Protein AF-A0A947C233-F1 (afdb_monomer)

Structure (mmCIF, N/CA/C/O backbone):
data_AF-A0A947C233-F1
#
_entry.id   AF-A0A947C233-F1
#
loop_
_atom_site.group_PDB
_atom_site.id
_atom_site.type_symbol
_atom_site.label_atom_id
_atom_site.label_alt_id
_atom_site.label_comp_id
_atom_site.label_asym_id
_atom_site.label_entity_id
_atom_site.label_seq_id
_atom_site.pdbx_PDB_ins_code
_atom_site.Cartn_x
_atom_site.Cartn_y
_atom_site.Cartn_z
_atom_site.occupancy
_atom_site.B_iso_or_equiv
_atom_site.auth_seq_id
_atom_site.auth_comp_id
_atom_site.auth_asym_id
_atom_site.auth_atom_id
_atom_site.pdbx_PDB_model_num
ATOM 1 N N . MET A 1 1 ? -55.434 41.889 30.419 1.00 39.47 1 MET A N 1
ATOM 2 C CA . MET A 1 1 ? -56.757 41.815 29.771 1.00 39.47 1 MET A CA 1
ATOM 3 C C . MET A 1 1 ? -56.993 40.380 29.340 1.00 39.47 1 MET A C 1
ATOM 5 O O . MET A 1 1 ? -56.054 39.800 28.823 1.00 39.47 1 MET A O 1
ATOM 9 N N . ALA A 1 2 ? -58.209 39.890 29.601 1.00 39.69 2 ALA A N 1
ATOM 10 C CA . ALA A 1 2 ? -58.897 38.707 29.066 1.00 39.69 2 ALA A CA 1
ATOM 11 C C . ALA A 1 2 ? -58.222 37.318 29.128 1.00 39.69 2 ALA A C 1
ATOM 13 O O . ALA A 1 2 ? -57.097 37.089 28.708 1.00 39.69 2 ALA A O 1
ATOM 14 N N . THR A 1 3 ? -59.010 36.394 29.663 1.00 34.28 3 THR A N 1
ATOM 15 C CA . THR A 1 3 ? -58.795 34.978 29.946 1.00 34.28 3 THR A CA 1
ATOM 16 C C . THR A 1 3 ? -59.425 34.073 28.876 1.00 34.28 3 THR A C 1
ATOM 18 O O . THR A 1 3 ? -60.466 34.444 28.348 1.00 34.28 3 THR A O 1
ATOM 21 N N . LEU A 1 4 ? -58.892 32.844 28.757 1.00 35.12 4 LEU A N 1
ATOM 22 C CA . LEU A 1 4 ? -59.616 31.557 28.634 1.00 35.12 4 LEU A CA 1
ATOM 23 C C . LEU A 1 4 ? -60.419 31.216 27.349 1.00 35.12 4 LEU A C 1
ATOM 25 O O . LEU A 1 4 ? -61.350 31.921 26.989 1.00 35.12 4 LEU A O 1
ATOM 29 N N . ILE A 1 5 ? -60.113 30.027 26.795 1.00 37.06 5 ILE A N 1
ATOM 30 C CA . ILE A 1 5 ? -61.014 28.918 26.380 1.00 37.06 5 ILE A CA 1
ATOM 31 C C . ILE A 1 5 ? -60.632 28.288 25.030 1.00 37.06 5 ILE A C 1
ATOM 33 O O . ILE A 1 5 ? -60.769 28.869 23.959 1.00 37.06 5 ILE A O 1
ATOM 37 N N . ASP A 1 6 ? -60.156 27.053 25.168 1.00 48.31 6 ASP A N 1
ATOM 38 C CA . ASP A 1 6 ? -60.182 25.940 24.227 1.00 48.31 6 ASP A CA 1
ATOM 39 C C . ASP A 1 6 ? -61.617 25.384 24.165 1.00 48.31 6 ASP A C 1
ATOM 41 O O . ASP A 1 6 ? -62.142 24.997 25.207 1.00 48.31 6 ASP A O 1
ATOM 45 N N . GLU A 1 7 ? -62.261 25.361 22.993 1.00 42.91 7 GLU A N 1
ATOM 46 C CA . GLU A 1 7 ? -63.406 24.477 22.731 1.00 42.91 7 GLU A CA 1
ATOM 47 C C . GLU A 1 7 ? -63.687 24.319 21.222 1.00 42.91 7 GLU A C 1
ATOM 49 O O . GLU A 1 7 ? -64.077 25.260 20.539 1.00 42.91 7 GLU A O 1
ATOM 54 N N . ARG A 1 8 ? -63.481 23.082 20.749 1.00 32.34 8 ARG A N 1
ATOM 55 C CA . ARG A 1 8 ? -64.441 22.233 20.009 1.00 32.34 8 ARG A CA 1
ATOM 56 C C . ARG A 1 8 ? -65.086 22.769 18.720 1.00 32.34 8 ARG A C 1
ATOM 58 O O . ARG A 1 8 ? -65.839 23.727 18.727 1.00 32.34 8 ARG A O 1
ATOM 65 N N . LEU A 1 9 ? -64.769 22.131 17.586 1.00 31.30 9 LEU A N 1
ATOM 66 C CA . LEU A 1 9 ? -65.492 20.976 17.001 1.00 31.30 9 LEU A CA 1
ATOM 67 C C . LEU A 1 9 ? -66.813 21.410 16.329 1.00 31.30 9 LEU A C 1
ATOM 69 O O . LEU A 1 9 ? -67.719 21.866 17.014 1.00 31.30 9 LEU A O 1
ATOM 73 N N . VAL A 1 10 ? -66.916 21.169 15.009 1.00 32.19 10 VAL A N 1
ATOM 74 C CA . VAL A 1 10 ? -67.893 20.205 14.428 1.00 32.19 10 VAL A CA 1
ATOM 75 C C . VAL A 1 10 ? -69.174 20.941 13.991 1.00 32.19 10 VAL A C 1
ATOM 77 O O . VAL A 1 10 ? -69.611 21.847 14.682 1.00 32.19 10 VAL A O 1
ATOM 80 N N . GLU A 1 11 ? -69.818 20.727 12.849 1.0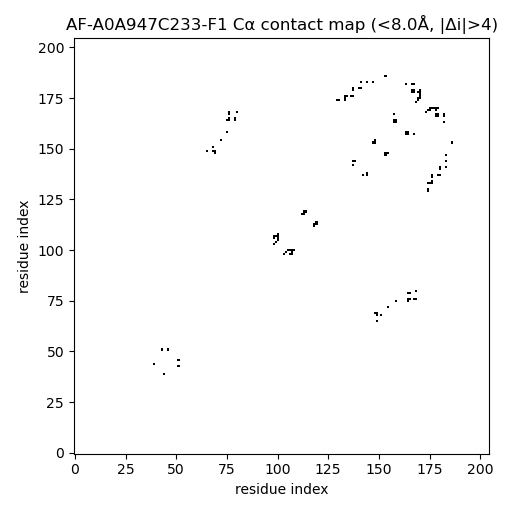0 31.78 11 GLU A N 1
ATOM 81 C CA . GLU A 1 11 ? -69.788 19.743 11.761 1.00 31.78 11 GLU A CA 1
ATOM 82 C C . GLU A 1 11 ? -70.506 20.417 10.564 1.00 31.78 11 GLU A C 1
ATOM 84 O O . GLU A 1 11 ? -71.203 21.414 10.745 1.00 31.78 11 GLU A O 1
ATOM 89 N N . GLU A 1 12 ? -70.280 19.879 9.365 1.00 33.25 12 GLU A N 1
ATOM 90 C CA . GLU A 1 12 ? -71.275 19.580 8.316 1.00 33.25 12 GLU A CA 1
ATOM 91 C C . GLU A 1 12 ? -72.543 20.449 8.165 1.00 33.25 12 GLU A C 1
ATOM 93 O O . GLU A 1 12 ? -73.366 20.558 9.063 1.00 33.25 12 GLU A O 1
ATOM 98 N N . GLU A 1 13 ? -72.787 20.944 6.946 1.00 30.48 13 GLU A N 1
ATOM 99 C CA . GLU A 1 13 ? -73.780 20.353 6.026 1.00 30.48 13 GLU A CA 1
ATOM 100 C C . GLU A 1 13 ? -74.061 21.278 4.821 1.00 30.48 13 GLU A C 1
ATOM 102 O O . GLU A 1 13 ? -74.246 22.475 5.008 1.00 30.48 13 GLU A O 1
ATOM 107 N N . LEU A 1 14 ? -74.086 20.667 3.618 1.00 27.84 14 LEU A N 1
ATOM 108 C CA . LEU A 1 14 ? -75.083 20.812 2.528 1.00 27.84 14 LEU A CA 1
ATOM 109 C C . LEU A 1 14 ? -75.390 22.241 1.995 1.00 27.84 14 LEU A C 1
ATOM 111 O O . LEU A 1 14 ? -75.513 23.200 2.733 1.00 27.84 14 LEU A O 1
ATOM 115 N N . ASP A 1 15 ? -75.640 22.542 0.725 1.00 27.03 15 ASP A N 1
ATOM 116 C CA . ASP A 1 15 ? -75.968 21.805 -0.488 1.00 27.03 15 ASP A CA 1
ATOM 117 C C . ASP A 1 15 ? -75.975 22.844 -1.644 1.00 27.03 15 ASP A C 1
ATOM 119 O O . ASP A 1 15 ? -76.160 24.034 -1.397 1.00 27.03 15 ASP A O 1
ATOM 123 N N . ASN A 1 16 ? -75.822 22.369 -2.884 1.00 28.77 16 ASN A N 1
ATOM 124 C CA . ASN A 1 16 ? -76.379 22.891 -4.153 1.00 28.77 16 ASN A CA 1
ATOM 125 C C . ASN A 1 16 ? -76.577 24.411 -4.422 1.00 28.77 16 ASN A C 1
ATOM 127 O O . ASN A 1 16 ? -77.427 25.043 -3.802 1.00 28.77 16 ASN A O 1
ATOM 131 N N . ASN A 1 17 ? -75.933 24.943 -5.482 1.00 30.17 17 ASN A N 1
ATOM 132 C CA . ASN A 1 17 ? -76.565 25.457 -6.733 1.00 30.17 17 ASN A CA 1
ATOM 133 C C . ASN A 1 17 ? -75.489 26.127 -7.636 1.00 30.17 17 ASN A C 1
ATOM 135 O O . ASN A 1 17 ? -74.862 27.093 -7.220 1.00 30.17 17 ASN A O 1
ATOM 139 N N . GLU A 1 18 ? -75.073 25.537 -8.761 1.00 29.47 18 GLU A N 1
ATOM 140 C CA . GLU A 1 18 ? -75.622 25.705 -10.129 1.00 29.47 18 GLU A CA 1
ATOM 141 C C . GLU A 1 18 ? -75.113 26.967 -10.878 1.00 29.47 18 GLU A C 1
ATOM 143 O O . GLU A 1 18 ? -75.392 28.089 -10.472 1.00 29.47 18 GLU A O 1
ATOM 148 N N . GLU A 1 19 ? -74.405 26.711 -11.996 1.00 31.28 19 GLU A N 1
ATOM 149 C CA . GLU A 1 19 ? -74.042 27.597 -13.132 1.00 31.28 19 GLU A CA 1
ATOM 150 C C . GLU A 1 19 ? -73.104 28.795 -12.829 1.00 31.28 19 GLU A C 1
ATOM 152 O O . GLU A 1 19 ? -73.343 29.608 -11.952 1.00 31.28 19 GLU A O 1
ATOM 157 N N . VAL A 1 20 ? -71.965 28.998 -13.508 1.00 33.50 20 VAL A N 1
ATOM 158 C CA . VAL A 1 20 ? -71.811 29.328 -14.937 1.00 33.50 20 VAL A CA 1
ATOM 159 C C . VAL A 1 20 ? -70.326 29.158 -15.345 1.00 33.50 20 VAL A C 1
ATOM 161 O O . VAL A 1 20 ? -69.437 29.675 -14.675 1.00 33.50 20 VAL A O 1
ATOM 164 N N . VAL A 1 21 ? -70.094 28.417 -16.439 1.00 32.78 21 VAL A N 1
ATOM 165 C CA . VAL A 1 21 ? -69.114 28.609 -17.545 1.00 32.78 21 VAL A CA 1
ATOM 166 C C . VAL A 1 21 ? -67.999 29.646 -17.273 1.00 32.78 21 VAL A C 1
ATOM 168 O O . VAL A 1 21 ? -68.291 30.822 -17.115 1.00 32.78 21 VAL A O 1
ATOM 171 N N . GLU A 1 22 ? -66.709 29.301 -17.183 1.00 33.66 22 GLU A N 1
ATOM 172 C CA . GLU A 1 22 ? -65.798 29.110 -18.327 1.00 33.66 22 GLU A CA 1
ATOM 173 C C . GLU A 1 22 ? -64.463 28.533 -17.783 1.00 33.66 22 GLU A C 1
ATOM 175 O O . GLU A 1 22 ? -63.669 29.236 -17.160 1.00 33.66 22 GLU A O 1
ATOM 180 N N . GLN A 1 23 ? -64.227 27.223 -17.933 1.00 33.94 23 GLN A N 1
ATOM 181 C CA . GLN A 1 23 ? -62.953 26.595 -17.558 1.00 33.94 23 GLN A CA 1
ATOM 182 C C . GLN A 1 23 ? -61.899 26.919 -18.621 1.00 33.94 23 GLN A C 1
ATOM 184 O O . GLN A 1 23 ? -61.898 26.349 -19.713 1.00 33.94 23 GLN A O 1
ATOM 189 N N . VAL A 1 24 ? -60.984 27.824 -18.282 1.00 36.88 24 VAL A N 1
ATOM 190 C CA . VAL A 1 24 ? -59.701 27.977 -18.971 1.00 36.88 24 VAL A CA 1
ATOM 191 C C . VAL A 1 24 ? -58.963 26.644 -18.851 1.00 36.88 24 VAL A C 1
ATOM 193 O O . VAL A 1 24 ? -58.613 26.206 -17.757 1.00 36.88 24 VAL A O 1
ATOM 196 N N . THR A 1 25 ? -58.787 25.967 -19.983 1.00 34.22 25 THR A N 1
ATOM 197 C CA . THR A 1 25 ? -57.881 24.823 -20.101 1.00 34.22 25 THR A CA 1
ATOM 198 C C . THR A 1 25 ? -56.464 25.374 -20.026 1.00 34.22 25 THR A C 1
ATOM 200 O O . THR A 1 25 ? -55.932 25.848 -21.024 1.00 34.22 25 THR A O 1
ATOM 203 N N . GLU A 1 26 ? -55.881 25.373 -18.833 1.00 40.50 26 GLU A N 1
ATOM 204 C CA . GLU A 1 26 ? -54.441 25.538 -18.664 1.00 40.50 26 GLU A CA 1
ATOM 205 C C . GLU A 1 26 ? -53.839 24.129 -18.691 1.00 40.50 26 GLU A C 1
ATOM 207 O O . GLU A 1 26 ? -53.851 23.377 -17.716 1.00 40.50 26 GLU A O 1
ATOM 212 N N . GLU A 1 27 ? -53.441 23.725 -19.894 1.00 40.78 27 GLU A N 1
ATOM 213 C CA . GLU A 1 27 ? -52.588 22.567 -20.134 1.00 40.78 27 GLU A CA 1
ATOM 214 C C . GLU A 1 27 ? -51.290 22.784 -19.335 1.00 40.78 27 GLU A C 1
ATOM 216 O O . GLU A 1 27 ? -50.746 23.890 -19.384 1.00 40.78 27 GLU A O 1
ATOM 221 N N . PRO A 1 28 ? -50.782 21.805 -18.561 1.00 42.75 28 PRO A N 1
ATOM 222 C CA . PRO A 1 28 ? -49.480 21.971 -17.941 1.00 42.75 28 PRO A CA 1
ATOM 223 C C . PRO A 1 28 ? -48.467 22.072 -19.079 1.00 42.75 28 PRO A C 1
ATOM 225 O O . PRO A 1 28 ? -48.215 21.083 -19.770 1.00 42.75 28 PRO A O 1
ATOM 228 N N . GLU A 1 29 ? -47.909 23.265 -19.294 1.00 40.47 29 GLU A N 1
ATOM 229 C CA . GLU A 1 29 ? -46.716 23.418 -20.113 1.00 40.47 29 GLU A CA 1
ATOM 230 C C . GLU A 1 29 ? -45.684 22.429 -19.571 1.00 40.47 29 GLU A C 1
ATOM 232 O O . GLU A 1 29 ? -45.166 22.567 -18.458 1.00 40.47 29 GLU A O 1
ATOM 237 N N . LEU A 1 30 ? -45.418 21.388 -20.360 1.00 43.94 30 LEU A N 1
ATOM 238 C CA . LEU A 1 30 ? -44.198 20.616 -20.258 1.00 43.94 30 LEU A CA 1
ATOM 239 C C . LEU A 1 30 ? -43.072 21.639 -20.361 1.00 43.94 30 LEU A C 1
ATOM 241 O O . LEU A 1 30 ? -42.764 22.118 -21.450 1.00 43.94 30 LEU A O 1
ATOM 245 N N . GLN A 1 31 ? -42.488 22.004 -19.220 1.00 41.12 31 GLN A N 1
ATOM 246 C CA . GLN A 1 31 ? -41.184 22.639 -19.196 1.00 41.12 31 GLN A CA 1
ATOM 247 C C . GLN A 1 31 ? -40.241 21.683 -19.920 1.00 41.12 31 GLN A C 1
ATOM 249 O O . GLN A 1 31 ? -39.788 20.686 -19.353 1.00 41.12 31 GLN A O 1
ATOM 254 N N . GLU A 1 32 ? -39.990 21.969 -21.198 1.00 47.94 32 GLU A N 1
ATOM 255 C CA . GLU A 1 32 ? -38.860 21.425 -21.923 1.00 47.94 32 GLU A CA 1
ATOM 256 C C . GLU A 1 32 ? -37.629 21.810 -21.109 1.00 47.94 32 GLU A C 1
ATOM 258 O O . GLU A 1 32 ? -37.197 22.964 -21.060 1.00 47.94 32 GLU A O 1
ATOM 263 N N . THR A 1 33 ? -37.105 20.828 -20.383 1.00 43.34 33 THR A N 1
ATOM 264 C CA . THR A 1 33 ? -35.771 20.911 -19.812 1.00 43.34 33 THR A CA 1
ATOM 265 C C . THR A 1 33 ? -34.856 21.230 -20.991 1.00 43.34 33 THR A C 1
ATOM 267 O O . THR A 1 33 ? -34.958 20.536 -22.008 1.00 43.34 33 THR A O 1
ATOM 270 N N . PRO A 1 34 ? -34.009 22.273 -20.925 1.00 44.81 34 PRO A N 1
ATOM 271 C CA . PRO A 1 34 ? -33.060 22.532 -21.991 1.00 44.81 34 PRO A CA 1
ATOM 272 C C . PRO A 1 34 ? -32.304 21.232 -22.246 1.00 44.81 34 PRO A C 1
ATOM 274 O O . PRO A 1 34 ? -31.676 20.704 -21.328 1.00 44.81 34 PRO A O 1
ATOM 277 N N . GLN A 1 35 ? -32.414 20.679 -23.457 1.00 50.88 35 GLN A N 1
ATOM 278 C CA . GLN A 1 35 ? -31.483 19.655 -23.901 1.00 50.88 35 GLN A CA 1
ATOM 279 C C . GLN A 1 35 ? -30.116 20.334 -23.883 1.00 50.88 35 GLN A C 1
ATOM 281 O O . GLN A 1 35 ? -29.761 21.051 -24.820 1.00 50.88 35 GLN A O 1
ATOM 286 N N . GLU A 1 36 ? -29.379 20.173 -22.782 1.00 50.97 36 GLU A N 1
ATOM 287 C CA . GLU A 1 36 ? -27.936 20.325 -22.799 1.00 50.97 36 GLU A CA 1
ATOM 288 C C . GLU A 1 36 ? -27.483 19.488 -23.984 1.00 50.97 36 GLU A C 1
ATOM 290 O O . GLU A 1 36 ? -27.700 18.277 -24.034 1.00 50.97 36 GLU A O 1
ATOM 295 N N . GLN A 1 37 ? -26.978 20.167 -25.009 1.00 51.16 37 GLN A N 1
ATOM 296 C CA . GLN A 1 37 ? -26.332 19.510 -26.123 1.00 51.16 37 GLN A CA 1
ATOM 297 C C . GLN A 1 37 ? -25.229 18.673 -25.489 1.00 51.16 37 GLN A C 1
ATOM 299 O O . GLN A 1 37 ? -24.229 19.221 -25.032 1.00 51.16 37 GLN A O 1
ATOM 304 N N . GLU A 1 38 ? -25.455 17.363 -25.383 1.00 59.12 38 GLU A N 1
ATOM 305 C CA . GLU A 1 38 ? -24.441 16.400 -24.988 1.00 59.12 38 GLU A CA 1
ATOM 306 C C . GLU A 1 38 ? -23.380 16.442 -26.088 1.00 59.12 38 GLU A C 1
ATOM 308 O O . GLU A 1 38 ? -23.416 15.690 -27.066 1.00 59.12 38 GLU A O 1
ATOM 313 N N . GLU A 1 39 ? -22.476 17.417 -25.993 1.00 67.50 39 GLU A N 1
ATOM 314 C CA . GLU A 1 39 ? -21.337 17.528 -26.878 1.00 67.50 39 GLU A CA 1
ATOM 315 C C . GLU A 1 39 ? -20.501 16.277 -26.661 1.00 67.50 39 GLU A C 1
ATOM 317 O O . GLU A 1 39 ? -19.771 16.128 -25.680 1.00 67.50 39 GLU A O 1
ATOM 322 N N . ILE A 1 40 ? -20.661 15.339 -27.593 1.00 67.19 40 ILE A N 1
ATOM 323 C CA . ILE A 1 40 ? -19.865 14.128 -27.658 1.00 67.19 40 ILE A CA 1
ATOM 324 C C . ILE A 1 40 ? -18.397 14.568 -27.619 1.00 67.19 40 ILE A C 1
ATOM 326 O O . ILE A 1 40 ? -17.974 15.302 -28.522 1.00 67.19 40 ILE A O 1
ATOM 330 N N . PRO A 1 41 ? -17.611 14.124 -26.619 1.00 82.06 41 PRO A N 1
ATOM 331 C CA . PRO A 1 41 ? -16.227 14.550 -26.489 1.00 82.06 41 PRO A CA 1
ATOM 332 C C . PRO A 1 41 ? -15.458 14.299 -27.788 1.00 82.06 41 PRO A C 1
ATOM 334 O O . PRO A 1 41 ? -15.657 13.266 -28.434 1.00 82.06 41 PRO A O 1
ATOM 337 N N . ASP A 1 42 ? -14.536 15.196 -28.146 1.00 76.50 42 ASP A N 1
ATOM 338 C CA . ASP A 1 42 ? -13.830 15.181 -29.440 1.00 76.50 42 ASP A CA 1
ATOM 339 C C . ASP A 1 42 ? -13.203 13.822 -29.798 1.00 76.50 42 ASP A C 1
ATOM 341 O O . ASP A 1 42 ? -13.103 13.462 -30.969 1.00 76.50 42 ASP A O 1
ATOM 345 N N . LYS A 1 43 ? -12.828 13.021 -28.791 1.00 73.12 43 LYS A N 1
ATOM 346 C CA . LYS A 1 43 ? -12.263 11.671 -28.966 1.00 73.12 43 LYS A CA 1
ATOM 347 C C . LYS A 1 43 ? -13.241 10.642 -29.545 1.00 73.12 43 LYS A C 1
ATOM 349 O O . LYS A 1 43 ? -12.783 9.636 -30.085 1.00 73.12 43 LYS A O 1
ATOM 354 N N . TYR A 1 44 ? -14.546 10.865 -29.416 1.00 74.06 44 TYR A N 1
ATOM 355 C CA . TYR A 1 44 ? -15.609 9.970 -29.889 1.00 74.06 44 TYR A CA 1
ATOM 356 C C . TYR A 1 44 ? -16.304 10.497 -31.152 1.00 74.06 44 TYR A C 1
ATOM 358 O O . TYR A 1 44 ? -17.053 9.767 -31.803 1.00 74.06 44 TYR A O 1
ATOM 366 N N . LYS A 1 45 ? -16.035 11.749 -31.535 1.00 80.50 45 LYS A N 1
ATOM 367 C CA . LYS A 1 45 ? -16.642 12.403 -32.694 1.00 80.50 45 LYS A CA 1
ATOM 368 C C . LYS A 1 45 ? -16.213 11.711 -33.994 1.00 80.50 45 LYS A C 1
ATOM 370 O O . LYS A 1 45 ? -15.028 11.529 -34.256 1.00 80.50 45 LYS A O 1
ATOM 375 N N . GLY A 1 46 ? -17.186 11.306 -34.811 1.00 77.12 46 GLY A N 1
ATOM 376 C CA . GLY A 1 46 ? -16.945 10.646 -36.102 1.00 77.12 46 GLY A CA 1
ATOM 377 C C . GLY A 1 46 ? -16.522 9.171 -36.032 1.00 77.12 46 GLY A C 1
ATOM 378 O O . GLY A 1 46 ? -16.336 8.561 -37.084 1.00 77.12 46 GLY A O 1
ATOM 379 N N . LYS A 1 47 ? -16.402 8.575 -34.836 1.00 81.31 47 LYS A N 1
ATOM 380 C CA . LYS A 1 47 ? -16.166 7.131 -34.679 1.00 81.31 47 LYS A CA 1
ATOM 381 C C . LYS A 1 47 ? -17.473 6.356 -34.800 1.00 81.31 47 LYS A C 1
ATOM 383 O O . LYS A 1 47 ? -18.524 6.812 -34.352 1.00 81.31 47 LYS A O 1
ATOM 388 N N . SER A 1 48 ? -17.411 5.163 -35.390 1.00 85.69 48 SER A N 1
ATOM 389 C CA . SER A 1 48 ? -18.583 4.281 -35.442 1.00 85.69 48 SER A CA 1
ATOM 390 C C . SER A 1 48 ? -18.934 3.756 -34.045 1.00 85.69 48 SER A C 1
ATOM 392 O O . SER A 1 48 ? -18.054 3.577 -33.203 1.00 85.69 48 SER A O 1
ATOM 394 N N . THR A 1 49 ? -20.207 3.443 -33.799 1.00 82.38 49 THR A N 1
ATOM 395 C CA . THR A 1 49 ? -20.655 2.860 -32.521 1.00 82.38 49 THR A CA 1
ATOM 396 C C . THR A 1 49 ? -19.906 1.568 -32.182 1.00 82.38 49 THR A C 1
ATOM 398 O O . THR A 1 49 ? -19.509 1.370 -31.037 1.00 82.38 49 THR A O 1
ATOM 401 N N . ALA A 1 50 ? -19.622 0.729 -33.182 1.00 83.31 50 ALA A N 1
ATOM 402 C CA . ALA A 1 50 ? -18.815 -0.480 -33.022 1.00 83.31 50 ALA A CA 1
ATOM 403 C C . ALA A 1 50 ? -17.370 -0.174 -32.583 1.00 83.31 50 ALA A C 1
ATOM 405 O O . ALA A 1 50 ? -16.807 -0.891 -31.760 1.00 83.31 50 ALA A O 1
ATOM 406 N N . GLU A 1 51 ? -16.773 0.901 -33.099 1.00 83.00 51 GLU A N 1
ATOM 407 C CA . GLU A 1 51 ? -15.424 1.335 -32.726 1.00 83.00 51 GLU A CA 1
ATOM 408 C C . GLU A 1 51 ? -15.382 1.931 -31.313 1.00 83.00 51 GLU A C 1
ATOM 410 O O . GLU A 1 51 ? -14.441 1.665 -30.570 1.00 83.00 51 GLU A O 1
ATOM 415 N N . ILE A 1 52 ? -16.423 2.666 -30.906 1.00 81.75 52 ILE A N 1
ATOM 416 C CA . ILE A 1 52 ? -16.569 3.186 -29.538 1.00 81.75 52 ILE A CA 1
ATOM 417 C C . ILE A 1 52 ? -16.713 2.031 -28.538 1.00 81.75 52 ILE A C 1
ATOM 419 O O . ILE A 1 52 ? -16.009 2.007 -27.530 1.00 81.75 52 ILE A O 1
ATOM 423 N N . VAL A 1 53 ? -17.556 1.035 -28.836 1.00 83.88 53 VAL A N 1
ATOM 424 C CA . VAL A 1 53 ? -17.705 -0.173 -28.005 1.00 83.88 53 VAL A CA 1
ATOM 425 C C . VAL A 1 53 ? -16.387 -0.939 -27.918 1.00 83.88 53 VAL A C 1
ATOM 427 O O . VAL A 1 53 ? -16.001 -1.374 -26.836 1.00 83.88 53 VAL A O 1
ATOM 430 N N . ARG A 1 54 ? -15.653 -1.062 -29.028 1.00 86.00 54 ARG A N 1
ATOM 431 C CA . ARG A 1 54 ? -14.342 -1.717 -29.032 1.00 86.00 54 ARG A CA 1
ATOM 432 C C . ARG A 1 54 ? -13.321 -0.954 -28.186 1.00 86.00 54 ARG A C 1
ATOM 434 O O . ARG A 1 54 ? -12.606 -1.578 -27.412 1.00 86.00 54 ARG A O 1
ATOM 441 N N . MET A 1 55 ? -13.280 0.376 -28.289 1.00 83.88 55 MET A N 1
ATOM 442 C CA . MET A 1 55 ? -12.435 1.214 -27.432 1.00 83.88 55 MET A CA 1
ATOM 443 C C . MET A 1 55 ? -12.799 1.066 -25.951 1.00 83.88 55 MET A C 1
ATOM 445 O O . MET A 1 55 ? -11.902 0.976 -25.119 1.00 83.88 55 MET A O 1
ATOM 449 N N . HIS A 1 56 ? -14.091 1.008 -25.618 1.00 85.69 56 HIS A N 1
ATOM 450 C CA . HIS A 1 56 ? -14.552 0.800 -24.246 1.00 85.69 56 HIS A CA 1
ATOM 451 C C . HIS A 1 56 ? -14.131 -0.575 -23.713 1.00 85.69 56 HIS A C 1
ATOM 453 O O . HIS A 1 56 ? -13.527 -0.653 -22.652 1.00 85.69 56 HIS A O 1
ATOM 459 N N . GLN A 1 57 ? -14.329 -1.642 -24.490 1.00 84.38 57 GLN A N 1
ATOM 460 C CA . GLN A 1 57 ? -13.895 -2.996 -24.126 1.00 84.38 57 GLN A CA 1
ATOM 461 C C . GLN A 1 57 ? -12.370 -3.114 -23.993 1.00 84.38 57 GLN A C 1
ATOM 463 O O . GLN A 1 57 ? -11.870 -3.820 -23.118 1.00 84.38 57 GLN A O 1
ATOM 468 N N . GLU A 1 58 ? -11.606 -2.440 -24.856 1.00 84.88 58 GLU A N 1
ATOM 469 C CA . GLU A 1 58 ? -10.146 -2.369 -24.746 1.00 84.88 58 GLU A CA 1
ATOM 470 C C . GLU A 1 58 ? -9.721 -1.626 -23.471 1.00 84.88 58 GLU A C 1
ATOM 472 O O . GLU A 1 58 ? -8.812 -2.092 -22.782 1.00 84.88 58 GLU A O 1
ATOM 477 N N . ALA A 1 59 ? -10.407 -0.535 -23.117 1.00 81.81 59 ALA A N 1
ATOM 478 C CA . ALA A 1 59 ? -10.173 0.207 -21.881 1.00 81.81 59 ALA A CA 1
ATOM 479 C C . ALA A 1 59 ? -10.544 -0.611 -20.634 1.00 81.81 59 ALA A C 1
ATOM 481 O O . ALA A 1 59 ? -9.738 -0.698 -19.712 1.00 81.81 59 ALA A O 1
ATOM 482 N N . GLU A 1 60 ? -11.701 -1.278 -20.618 1.00 78.19 60 GLU A N 1
ATOM 483 C CA . GLU A 1 60 ? -12.121 -2.175 -19.533 1.00 78.19 60 GLU A CA 1
ATOM 484 C C . GLU A 1 60 ? -11.146 -3.342 -19.358 1.00 78.19 60 GLU A C 1
ATOM 486 O O . GLU A 1 60 ? -10.764 -3.692 -18.242 1.00 78.19 60 GLU A O 1
ATOM 491 N N . LYS A 1 61 ? -10.680 -3.933 -20.462 1.00 80.44 61 LYS A N 1
ATOM 492 C CA . LYS A 1 61 ? -9.698 -5.021 -20.431 1.00 80.44 61 LYS A CA 1
ATOM 493 C C . LYS A 1 61 ? -8.331 -4.554 -19.934 1.00 80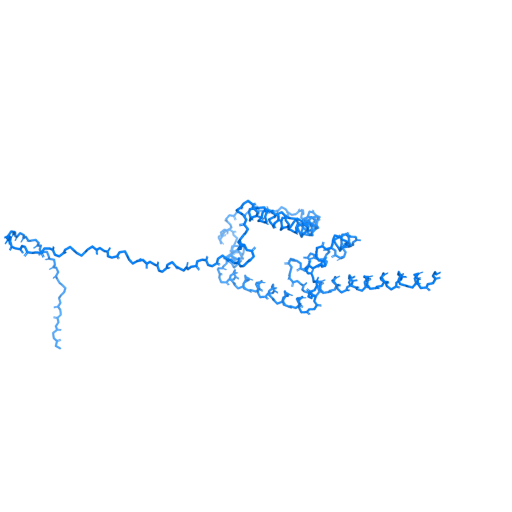.44 61 LYS A C 1
ATOM 495 O O . LYS A 1 61 ? -7.658 -5.302 -19.223 1.00 80.44 61 LYS A O 1
ATOM 500 N N . LEU A 1 62 ? -7.903 -3.352 -20.317 1.00 74.00 62 LEU A N 1
ATOM 501 C CA . LEU A 1 62 ? -6.665 -2.745 -19.829 1.00 74.00 62 LEU A CA 1
ATOM 502 C C . LEU A 1 62 ? -6.776 -2.448 -18.328 1.00 74.00 62 LEU A C 1
ATOM 504 O O . LEU A 1 62 ? -5.893 -2.838 -17.566 1.00 74.00 62 LEU A O 1
ATOM 508 N N . LEU A 1 63 ? -7.900 -1.874 -17.896 1.00 68.56 63 LEU A N 1
ATOM 509 C CA . LEU A 1 63 ? -8.194 -1.584 -16.494 1.00 68.56 63 LEU A CA 1
ATOM 510 C C . LEU A 1 63 ? -8.243 -2.859 -15.638 1.00 68.56 63 LEU A C 1
ATOM 512 O O . LEU A 1 63 ? -7.678 -2.901 -14.544 1.00 68.56 63 LEU A O 1
ATOM 516 N N . GLY A 1 64 ? -8.872 -3.921 -16.148 1.00 72.62 64 GLY A N 1
ATOM 517 C CA . GLY A 1 64 ? -8.937 -5.219 -15.481 1.00 72.62 64 GLY A CA 1
ATOM 518 C C . GLY A 1 64 ? -7.561 -5.868 -15.312 1.00 72.62 64 GLY A C 1
ATOM 519 O O . GLY A 1 64 ? -7.281 -6.446 -14.263 1.00 72.62 64 GLY A O 1
ATOM 520 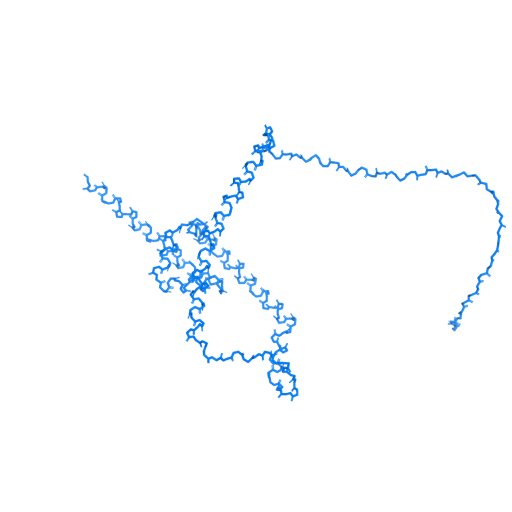N N . ARG A 1 65 ? -6.663 -5.729 -16.297 1.00 73.12 65 ARG A N 1
ATOM 521 C CA . ARG A 1 65 ? -5.269 -6.198 -16.186 1.00 73.12 65 ARG A CA 1
ATOM 522 C C . ARG A 1 65 ? -4.478 -5.417 -15.141 1.00 73.12 65 ARG A C 1
ATOM 524 O O . ARG A 1 65 ? -3.902 -6.042 -14.259 1.00 73.12 65 ARG A O 1
ATOM 531 N N . GLN A 1 66 ? -4.542 -4.085 -15.166 1.00 64.12 66 GLN A N 1
ATOM 532 C CA . GLN A 1 66 ? -3.880 -3.250 -14.154 1.00 64.12 66 GLN A CA 1
ATOM 533 C C . GLN A 1 66 ? -4.394 -3.543 -12.737 1.00 64.12 66 GLN A C 1
ATOM 535 O O . GLN A 1 66 ? -3.617 -3.609 -11.788 1.00 64.12 66 GLN A O 1
ATOM 540 N N . SER A 1 67 ? -5.696 -3.799 -12.595 1.00 63.22 67 SER A N 1
ATOM 541 C CA . SER A 1 67 ? -6.306 -4.175 -11.315 1.00 63.22 67 SER A CA 1
ATOM 542 C C . SER A 1 67 ? -5.868 -5.568 -10.842 1.00 63.22 67 SER A C 1
ATOM 544 O O . SER A 1 67 ? -5.734 -5.802 -9.642 1.00 63.22 67 SER A O 1
ATOM 546 N N . SER A 1 68 ? -5.616 -6.492 -11.774 1.00 66.75 68 SER A N 1
ATOM 547 C CA . SER A 1 68 ? -5.131 -7.844 -11.468 1.00 66.75 68 SER A CA 1
ATOM 548 C C . SER A 1 68 ? -3.695 -7.829 -10.934 1.00 66.75 68 SER A C 1
ATOM 550 O O . SER A 1 68 ? -3.398 -8.553 -9.988 1.00 66.75 68 SER A O 1
ATOM 552 N N . GLU A 1 69 ? -2.832 -6.985 -11.505 1.00 68.38 69 GLU A N 1
ATOM 553 C CA . GLU A 1 69 ? -1.423 -6.846 -11.105 1.00 68.38 69 GLU A CA 1
ATOM 554 C C . GLU A 1 69 ? -1.290 -6.184 -9.720 1.00 68.38 69 GLU A C 1
ATOM 556 O O . GLU A 1 69 ? -0.592 -6.703 -8.851 1.00 68.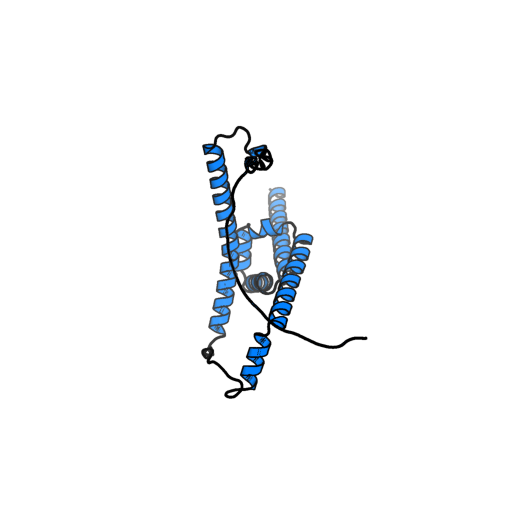38 69 GLU A O 1
ATOM 561 N N . VAL A 1 70 ? -2.057 -5.121 -9.440 1.00 68.81 70 VAL A N 1
ATOM 562 C CA . VAL A 1 70 ? -2.111 -4.506 -8.094 1.00 68.81 70 VAL A CA 1
ATOM 563 C C . VAL A 1 70 ? -2.730 -5.460 -7.060 1.00 68.81 70 VAL A C 1
ATOM 565 O O . VAL A 1 70 ? -2.321 -5.491 -5.898 1.00 68.81 70 VAL A O 1
ATOM 568 N N . GLY A 1 71 ? -3.691 -6.288 -7.478 1.00 74.81 71 GLY A N 1
ATOM 569 C CA . GLY A 1 71 ? -4.304 -7.302 -6.621 1.00 74.81 71 GLY A CA 1
ATOM 570 C C . GLY A 1 71 ? -3.339 -8.405 -6.175 1.00 74.81 71 GLY A C 1
ATOM 571 O O . GLY A 1 71 ? -3.546 -8.995 -5.118 1.00 74.81 71 GLY A O 1
ATOM 572 N N . GLU A 1 72 ? -2.276 -8.684 -6.932 1.00 81.62 72 GLU A N 1
ATOM 573 C CA . GLU A 1 72 ? -1.265 -9.669 -6.541 1.00 81.62 72 GLU A CA 1
ATOM 574 C C . GLU A 1 72 ? -0.447 -9.203 -5.332 1.00 81.62 72 GLU A C 1
ATOM 576 O O . GLU A 1 72 ? -0.214 -9.986 -4.414 1.00 81.62 72 GLU A O 1
ATOM 581 N N . LEU A 1 73 ? -0.070 -7.922 -5.289 1.00 78.25 73 LEU A N 1
ATOM 582 C CA . LEU A 1 73 ? 0.624 -7.334 -4.140 1.00 78.25 73 LEU A CA 1
ATOM 583 C C . LEU A 1 73 ? -0.216 -7.424 -2.866 1.00 78.25 73 LEU A C 1
ATOM 585 O O . LEU A 1 73 ? 0.297 -7.815 -1.818 1.00 78.25 73 LEU A O 1
ATOM 589 N N . ARG A 1 74 ? -1.516 -7.129 -2.971 1.00 83.81 74 ARG A N 1
ATOM 590 C CA . ARG A 1 74 ? -2.439 -7.261 -1.841 1.00 83.81 74 ARG A CA 1
ATOM 591 C C . ARG A 1 74 ? -2.550 -8.710 -1.367 1.00 83.81 74 ARG A C 1
ATOM 593 O O . ARG A 1 74 ? -2.431 -8.953 -0.177 1.00 83.81 74 ARG A O 1
ATOM 600 N N . LYS A 1 75 ? -2.653 -9.679 -2.282 1.00 85.81 75 LYS A N 1
ATOM 601 C CA . LYS A 1 75 ? -2.670 -11.108 -1.917 1.00 85.81 75 LYS A CA 1
ATOM 602 C C . LYS A 1 75 ? -1.417 -11.544 -1.164 1.00 85.81 75 LYS A C 1
ATOM 604 O O . LYS A 1 75 ? -1.525 -12.302 -0.216 1.00 85.81 75 LYS A O 1
A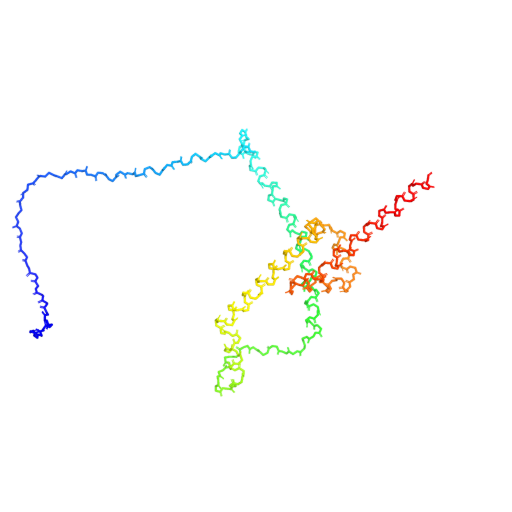TOM 609 N N . VAL A 1 76 ? -0.236 -11.054 -1.545 1.00 83.50 76 VAL A N 1
ATOM 610 C CA . VAL A 1 76 ? 1.010 -11.369 -0.821 1.00 83.50 76 VAL A CA 1
ATOM 611 C C . VAL A 1 76 ? 0.960 -10.863 0.617 1.00 83.50 76 VAL A C 1
ATOM 613 O O . VAL A 1 76 ? 1.438 -11.544 1.524 1.00 83.50 76 VAL A O 1
ATOM 616 N N . VAL A 1 77 ? 0.395 -9.673 0.826 1.00 81.44 77 VAL A N 1
ATOM 617 C CA . VAL A 1 77 ? 0.180 -9.114 2.165 1.00 81.44 77 VAL A CA 1
ATOM 618 C C . VAL A 1 77 ? -0.845 -9.938 2.928 1.00 81.44 77 VAL A C 1
ATOM 620 O O . VAL A 1 77 ? -0.567 -10.315 4.062 1.00 81.44 77 VAL A O 1
ATOM 623 N N . ASP A 1 78 ? -1.978 -10.261 2.307 1.00 84.12 78 ASP A N 1
ATOM 624 C CA . ASP A 1 78 ? -3.038 -11.062 2.919 1.00 84.12 78 ASP A CA 1
ATOM 625 C C . ASP A 1 78 ? -2.513 -12.444 3.334 1.00 84.12 78 ASP A C 1
ATOM 627 O O . ASP A 1 78 ? -2.673 -12.839 4.486 1.00 84.12 78 ASP A O 1
ATOM 631 N N . ASP A 1 79 ? -1.783 -13.133 2.453 1.00 84.50 79 ASP A N 1
ATOM 632 C CA . ASP A 1 79 ? -1.133 -14.416 2.734 1.00 84.50 79 ASP A CA 1
ATOM 633 C C . ASP A 1 79 ? -0.093 -14.277 3.859 1.00 84.50 79 ASP A C 1
ATOM 635 O O . ASP A 1 79 ? 0.014 -15.126 4.751 1.00 84.50 79 ASP A O 1
ATOM 639 N N . TYR A 1 80 ? 0.686 -13.190 3.861 1.00 82.56 80 TYR A N 1
ATOM 640 C CA . TYR A 1 80 ? 1.646 -12.916 4.928 1.00 82.56 80 TYR A CA 1
ATOM 641 C C . TYR A 1 80 ? 0.946 -12.699 6.277 1.00 82.56 80 TYR A C 1
ATOM 643 O O . TYR A 1 80 ? 1.349 -13.282 7.283 1.00 82.56 80 TYR A O 1
ATOM 651 N N . ILE A 1 81 ? -0.117 -11.897 6.318 1.00 81.56 81 ILE A N 1
ATOM 652 C CA . ILE A 1 81 ? -0.888 -11.631 7.535 1.00 81.56 81 ILE A CA 1
ATOM 653 C C . ILE A 1 81 ? -1.565 -12.910 8.016 1.00 81.56 81 ILE A C 1
ATOM 655 O O . ILE A 1 81 ? -1.461 -13.237 9.196 1.00 81.56 81 ILE A O 1
ATOM 659 N N . GLN A 1 82 ? -2.198 -13.660 7.116 1.00 83.19 82 GLN A N 1
ATOM 660 C CA . GLN A 1 82 ? -2.872 -14.909 7.442 1.00 83.19 82 GLN A CA 1
ATOM 661 C C . GLN A 1 82 ? -1.891 -15.933 8.013 1.00 83.19 82 GLN A C 1
ATOM 663 O O . GLN A 1 82 ? -2.128 -16.466 9.091 1.00 83.19 82 GLN A O 1
ATOM 668 N N . THR A 1 83 ? -0.728 -16.122 7.385 1.00 79.12 83 THR A N 1
ATOM 669 C CA . THR A 1 83 ? 0.303 -17.020 7.928 1.00 79.12 83 THR A CA 1
ATOM 670 C C . THR A 1 83 ? 0.844 -16.555 9.283 1.00 79.12 83 THR A C 1
ATOM 672 O O . THR A 1 83 ? 1.118 -17.393 10.140 1.00 79.12 83 THR A O 1
ATOM 675 N N . GLN A 1 84 ? 0.987 -15.245 9.527 1.00 73.75 84 GLN A N 1
ATOM 676 C CA . GLN A 1 84 ? 1.354 -14.741 10.858 1.00 73.75 84 GLN A CA 1
ATOM 677 C C . GLN A 1 84 ? 0.244 -14.986 11.891 1.00 73.75 84 GLN A C 1
ATOM 679 O O . GLN A 1 84 ? 0.538 -15.423 13.009 1.00 73.75 84 GLN A O 1
ATOM 684 N N . LEU A 1 85 ? -1.017 -14.750 11.531 1.00 71.31 85 LEU A N 1
ATOM 685 C CA . LEU A 1 85 ? -2.167 -14.999 12.396 1.00 71.31 85 LEU A CA 1
ATOM 686 C C . LEU A 1 85 ? -2.278 -16.483 12.740 1.00 71.31 85 LEU A C 1
ATOM 688 O O . LEU A 1 85 ? -2.347 -16.796 13.924 1.00 71.31 85 LEU A O 1
ATOM 692 N N . ASP A 1 86 ? -2.172 -17.389 11.769 1.00 72.50 86 ASP A N 1
ATOM 693 C CA . ASP A 1 86 ? -2.215 -18.842 11.985 1.00 72.50 86 ASP A CA 1
ATOM 694 C C . ASP A 1 86 ? -1.098 -19.318 12.931 1.00 72.50 86 ASP A C 1
ATOM 696 O O . ASP A 1 86 ? -1.303 -20.199 13.765 1.00 72.50 86 ASP A O 1
ATOM 700 N N . THR A 1 87 ? 0.089 -18.701 12.867 1.00 67.00 87 THR A N 1
ATOM 701 C CA . THR A 1 87 ? 1.178 -19.005 13.816 1.00 67.00 87 THR A CA 1
ATOM 702 C C . THR A 1 87 ? 0.967 -18.429 15.219 1.00 67.00 87 THR A C 1
ATOM 704 O O . THR A 1 87 ? 1.584 -18.915 16.166 1.00 67.00 87 THR A O 1
ATOM 707 N N . THR A 1 88 ? 0.110 -17.414 15.371 1.00 59.19 88 THR A N 1
ATOM 708 C CA . THR A 1 88 ? -0.086 -16.672 16.632 1.00 59.19 88 THR A CA 1
ATOM 709 C C . THR A 1 88 ? -1.425 -16.999 17.315 1.00 59.19 88 THR A C 1
ATOM 711 O O . THR A 1 88 ? -1.577 -16.783 18.515 1.00 59.19 88 THR A O 1
ATOM 714 N N . THR A 1 89 ? -2.398 -17.563 16.594 1.00 50.59 89 THR A N 1
ATOM 715 C CA . THR A 1 89 ? -3.759 -17.827 17.085 1.00 50.59 89 THR A CA 1
ATOM 716 C C . THR A 1 89 ? -3.974 -19.307 17.401 1.00 50.59 89 THR A C 1
ATOM 718 O O . THR A 1 89 ? -4.564 -20.071 16.650 1.00 50.59 89 THR A O 1
ATOM 721 N N . GLN A 1 90 ? -3.524 -19.710 18.589 1.00 48.56 90 GLN A N 1
ATOM 722 C CA . GLN A 1 90 ? -4.014 -20.919 19.269 1.00 48.56 90 GLN A CA 1
ATOM 723 C C . GLN A 1 90 ? -4.983 -20.586 20.421 1.00 48.56 90 GLN A C 1
ATOM 725 O O . GLN A 1 90 ? -5.229 -21.419 21.288 1.00 48.56 90 GLN A O 1
ATOM 730 N N . ALA A 1 91 ? -5.544 -19.373 20.443 1.00 49.09 91 ALA A N 1
ATOM 731 C CA . ALA A 1 91 ? -6.609 -19.000 21.368 1.00 49.09 91 ALA A CA 1
ATOM 732 C C . ALA A 1 91 ? -7.955 -19.044 20.623 1.00 49.09 91 ALA A C 1
ATOM 734 O O . ALA A 1 91 ? -8.102 -18.326 19.631 1.00 49.09 91 ALA A O 1
ATOM 735 N N . PRO A 1 92 ? -8.926 -19.871 21.054 1.00 50.78 92 PRO A N 1
ATOM 736 C CA . PRO A 1 92 ? -10.274 -19.836 20.508 1.00 50.78 92 PRO A CA 1
ATOM 737 C C . PRO A 1 92 ? -10.839 -18.422 20.659 1.00 50.78 92 PRO A C 1
ATOM 739 O O . PRO A 1 92 ? -10.864 -17.883 21.765 1.00 50.78 92 PRO A O 1
ATOM 742 N N . GLN A 1 93 ? -11.287 -17.822 19.556 1.00 52.97 93 GLN A N 1
ATOM 743 C CA . GLN A 1 93 ? -12.232 -16.714 19.629 1.00 52.97 93 GLN A CA 1
ATOM 744 C C . GLN A 1 93 ? -13.498 -17.293 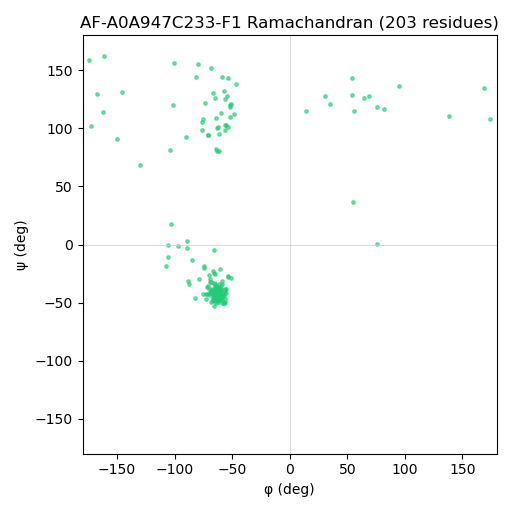20.262 1.00 52.97 93 GLN A C 1
ATOM 746 O O . GLN A 1 93 ? -14.235 -18.032 19.608 1.00 52.97 93 GLN A O 1
ATOM 751 N N . GLU A 1 94 ? -13.691 -17.052 21.561 1.00 56.56 94 GLU A N 1
ATOM 752 C CA . GLU A 1 94 ? -14.982 -17.271 22.205 1.00 56.56 94 GLU A CA 1
ATOM 753 C C . GLU A 1 94 ? -16.012 -16.546 21.341 1.00 56.56 94 GLU A C 1
ATOM 755 O O . GLU A 1 94 ? -15.860 -15.354 21.057 1.00 56.56 94 GLU A O 1
ATOM 760 N N . ALA A 1 95 ? -16.991 -17.302 20.834 1.00 53.72 95 ALA A N 1
ATOM 761 C CA . ALA A 1 95 ? -18.116 -16.739 20.110 1.00 53.72 95 ALA A CA 1
ATOM 762 C C . ALA A 1 95 ? -18.641 -15.549 20.915 1.00 53.72 95 ALA A C 1
ATOM 764 O O . ALA A 1 95 ? -18.683 -15.626 22.143 1.00 53.72 95 ALA A O 1
ATOM 765 N N . GLU A 1 96 ? -18.979 -14.454 20.234 1.00 56.50 96 GLU A N 1
ATOM 766 C CA . GLU A 1 96 ? -19.580 -13.281 20.859 1.00 56.50 96 GLU A CA 1
ATOM 767 C C . GLU A 1 96 ? -20.925 -13.676 21.484 1.00 56.50 96 GLU A C 1
ATOM 769 O O . GLU A 1 96 ? -21.984 -13.489 20.892 1.00 56.50 96 GLU A O 1
ATOM 774 N N . GLU A 1 97 ? -20.891 -14.280 22.667 1.00 61.09 97 GLU A N 1
ATOM 775 C CA . GLU A 1 97 ? -22.046 -14.360 23.537 1.00 61.09 97 GLU A CA 1
ATOM 776 C C . GLU A 1 97 ? -22.468 -12.917 23.830 1.00 61.09 97 GLU A C 1
ATOM 778 O O . GLU A 1 97 ? -21.622 -12.016 23.906 1.00 61.09 97 GLU A O 1
ATOM 783 N N . ASP A 1 98 ? -23.775 -12.676 23.943 1.00 64.62 98 ASP A N 1
ATOM 784 C CA . ASP A 1 98 ? -24.321 -11.404 24.414 1.00 64.62 98 ASP A CA 1
ATOM 785 C C . ASP A 1 98 ? -23.866 -11.202 25.866 1.00 64.62 98 ASP A C 1
ATOM 787 O O . ASP A 1 98 ? -24.567 -11.519 26.826 1.00 64.62 98 ASP A O 1
ATOM 791 N N . ILE A 1 99 ? -22.626 -10.736 26.019 1.00 71.31 99 ILE A N 1
ATOM 792 C CA . ILE A 1 99 ? -22.020 -10.397 27.292 1.00 71.31 99 ILE A CA 1
ATOM 793 C C . ILE A 1 99 ? -22.724 -9.132 27.764 1.00 71.31 99 ILE A C 1
ATOM 795 O O . ILE A 1 99 ? -22.394 -8.013 27.365 1.00 71.31 99 ILE A O 1
ATOM 799 N N . ASP A 1 100 ? -23.744 -9.341 28.582 1.00 78.50 100 ASP A N 1
ATOM 800 C CA . ASP A 1 100 ? -24.468 -8.286 29.263 1.00 78.50 100 ASP A CA 1
ATOM 801 C C . ASP A 1 100 ? -23.671 -7.826 30.493 1.00 78.50 100 ASP A C 1
ATOM 803 O O . ASP A 1 100 ? -22.885 -8.578 31.087 1.00 78.50 100 ASP A O 1
ATOM 807 N N . PHE A 1 101 ? -23.913 -6.586 30.905 1.00 86.12 101 PHE A N 1
ATOM 808 C CA . PHE A 1 101 ? -23.305 -5.943 32.062 1.00 86.12 101 PHE A CA 1
ATOM 809 C C . PHE A 1 101 ? -23.470 -6.760 33.352 1.00 86.12 101 PHE A C 1
ATOM 811 O O . PHE A 1 101 ? -22.635 -6.679 34.247 1.00 86.12 101 PHE A O 1
ATOM 818 N N . PHE A 1 102 ? -24.524 -7.574 33.454 1.00 86.94 102 PHE A N 1
ATOM 819 C CA . PHE A 1 102 ? -24.766 -8.422 34.623 1.00 86.94 102 PHE A CA 1
ATOM 820 C C . PHE A 1 102 ? -23.917 -9.698 34.659 1.00 86.94 102 PHE A C 1
ATOM 822 O O . PHE A 1 102 ? -23.627 -10.194 35.746 1.00 86.94 102 PHE A O 1
ATO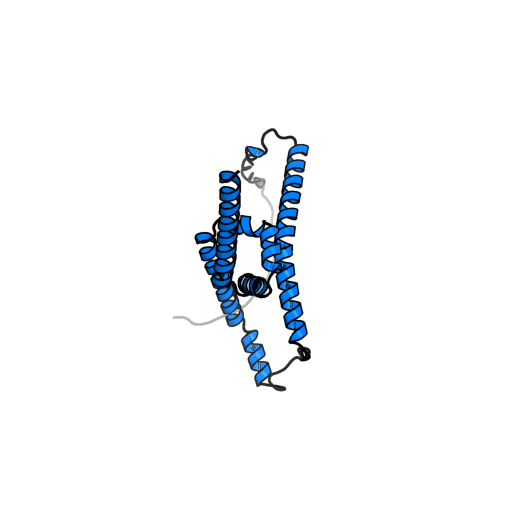M 829 N N . SER A 1 103 ? -23.538 -10.236 33.500 1.00 88.56 103 SER A N 1
ATOM 830 C CA . SER A 1 103 ? -22.696 -11.434 33.391 1.00 88.56 103 SER A CA 1
ATOM 831 C C . SER A 1 103 ? -21.214 -11.103 33.538 1.00 88.56 103 SER A C 1
ATOM 833 O O . SER A 1 103 ? -20.508 -11.772 34.288 1.00 88.56 103 SER A O 1
ATOM 835 N N . ASP A 1 104 ? -20.759 -10.059 32.846 1.00 88.62 104 ASP A N 1
ATOM 836 C CA . ASP A 1 104 ? -19.379 -9.583 32.900 1.00 88.62 104 ASP A CA 1
ATOM 837 C C . ASP A 1 104 ? -19.379 -8.062 32.647 1.00 88.62 104 ASP A C 1
ATOM 839 O O . ASP A 1 104 ? -19.370 -7.618 31.492 1.00 88.62 104 ASP A O 1
ATOM 843 N N . PRO A 1 105 ? -19.467 -7.241 33.712 1.00 87.25 105 PRO A N 1
ATOM 844 C CA . PRO A 1 105 ? -19.579 -5.790 33.581 1.00 87.25 105 PRO A CA 1
ATOM 845 C C . PRO A 1 105 ? -18.364 -5.173 32.889 1.00 87.25 105 PRO A C 1
ATOM 847 O O . PRO A 1 105 ? -18.525 -4.219 32.128 1.00 87.25 105 PRO A O 1
ATOM 850 N N . ASP A 1 106 ? -17.170 -5.726 33.105 1.00 89.50 106 ASP A N 1
ATOM 851 C CA . ASP A 1 106 ? -15.935 -5.209 32.519 1.00 89.50 106 ASP A CA 1
ATOM 852 C C . ASP A 1 106 ? -15.926 -5.437 31.000 1.00 89.50 106 ASP A C 1
ATOM 854 O O . ASP A 1 106 ? -15.749 -4.484 30.230 1.00 89.50 106 ASP A O 1
ATOM 858 N N . LYS A 1 107 ? -16.219 -6.665 30.542 1.00 88.50 107 LYS A N 1
ATOM 859 C CA . LYS A 1 107 ? -16.320 -6.968 29.102 1.00 88.50 107 LYS A CA 1
ATOM 860 C C . LYS A 1 107 ? -17.483 -6.233 28.427 1.00 88.50 107 LYS A C 1
ATOM 862 O O . LYS A 1 107 ? -17.338 -5.777 27.290 1.00 88.50 107 LYS A O 1
ATOM 867 N N . ALA A 1 108 ? -18.622 -6.080 29.103 1.00 85.88 108 ALA A N 1
ATOM 868 C CA . ALA A 1 108 ? -19.774 -5.355 28.567 1.00 85.88 108 ALA A CA 1
ATOM 869 C C . ALA A 1 108 ? -19.474 -3.859 28.365 1.00 85.88 108 ALA A C 1
ATOM 871 O O . ALA A 1 108 ? -19.814 -3.290 27.323 1.00 85.88 108 ALA A O 1
ATOM 872 N N . VAL A 1 109 ? -18.791 -3.221 29.323 1.00 88.69 109 VAL A N 1
ATOM 873 C CA . VAL A 1 109 ? -18.358 -1.819 29.204 1.00 88.69 109 VAL A CA 1
ATOM 874 C C . VAL A 1 109 ? -17.320 -1.664 28.094 1.00 88.69 109 VAL A C 1
ATOM 876 O O . VAL A 1 109 ? -17.446 -0.755 27.274 1.00 88.69 109 VAL A O 1
ATOM 879 N N . GLU A 1 110 ? -16.337 -2.562 27.995 1.00 88.38 110 GLU A N 1
ATOM 880 C CA . GLU A 1 110 ? -15.361 -2.542 26.899 1.00 88.38 110 GLU A CA 1
ATOM 881 C C . GLU A 1 110 ? -16.048 -2.662 25.526 1.00 88.38 110 GLU A C 1
ATOM 883 O O . GLU A 1 110 ? -15.746 -1.894 24.604 1.00 88.38 110 GLU A O 1
ATOM 888 N N . ARG A 1 111 ? -17.024 -3.571 25.394 1.00 86.38 111 ARG A N 1
ATOM 889 C CA . ARG A 1 111 ? -17.837 -3.736 24.179 1.00 86.38 111 ARG A CA 1
ATOM 890 C C . ARG A 1 111 ? -18.630 -2.472 23.866 1.00 86.38 111 ARG A C 1
ATOM 892 O O . ARG A 1 111 ? -18.670 -2.066 22.705 1.00 86.38 111 ARG A O 1
ATOM 899 N N . ALA A 1 112 ? -19.241 -1.844 24.868 1.00 86.38 112 ALA A N 1
ATOM 900 C CA . ALA A 1 112 ? -20.001 -0.611 24.697 1.00 86.38 112 ALA A CA 1
ATOM 901 C C . ALA A 1 112 ? -19.108 0.556 24.244 1.00 86.38 112 ALA A C 1
ATOM 903 O O . ALA A 1 112 ? -19.500 1.302 23.350 1.00 86.38 112 ALA A O 1
ATOM 904 N N . ILE A 1 113 ? -17.894 0.679 24.793 1.00 87.81 113 ILE A N 1
ATOM 905 C CA . ILE A 1 113 ? -16.909 1.699 24.402 1.00 87.81 113 ILE A CA 1
ATOM 906 C C . ILE A 1 113 ? -16.444 1.469 22.960 1.00 87.81 113 ILE A C 1
ATOM 908 O O . ILE A 1 113 ? -16.566 2.373 22.135 1.00 87.81 113 ILE A O 1
ATOM 912 N N . LYS A 1 114 ? -15.986 0.255 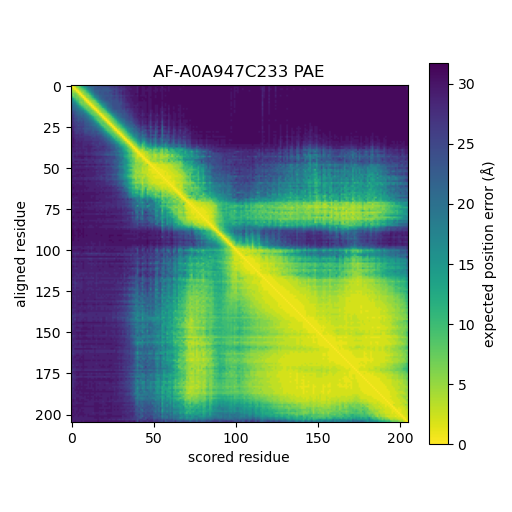22.617 1.00 87.12 114 LYS A N 1
ATOM 913 C CA . LYS A 1 114 ? -15.568 -0.085 21.241 1.00 87.12 114 LYS A CA 1
ATOM 914 C C . LYS A 1 114 ? -16.696 0.115 20.232 1.00 87.12 114 LYS A C 1
ATOM 916 O O . LYS A 1 114 ? -16.458 0.487 19.085 1.00 87.12 114 LYS A O 1
ATOM 921 N N . ASN A 1 115 ? -17.940 -0.126 20.649 1.00 89.06 115 ASN A N 1
ATOM 922 C CA . ASN A 1 115 ? -19.094 0.035 19.779 1.00 89.06 115 ASN A CA 1
ATOM 923 C C . ASN A 1 115 ? -19.717 1.439 19.775 1.00 89.06 115 ASN A C 1
ATOM 925 O O . ASN A 1 115 ? -20.641 1.676 18.993 1.00 89.06 115 ASN A O 1
ATOM 929 N N . HIS A 1 116 ? -19.213 2.374 20.583 1.00 94.81 116 HIS A N 1
ATOM 930 C CA . HIS A 1 116 ? -19.830 3.683 20.752 1.00 94.81 116 HIS A CA 1
ATOM 931 C C . HIS A 1 116 ? -19.755 4.523 19.459 1.00 94.81 116 HIS A C 1
ATOM 933 O O . HIS A 1 116 ? -18.661 4.688 18.908 1.00 94.81 116 HIS A O 1
ATOM 939 N N . PRO A 1 117 ? -20.865 5.127 18.982 1.00 93.56 117 PRO A N 1
ATOM 940 C CA . PRO A 1 117 ? -20.899 5.832 17.697 1.00 93.56 117 PRO A CA 1
ATOM 941 C C . PRO A 1 117 ? -19.853 6.941 17.548 1.00 93.56 117 PRO A C 1
ATOM 943 O O . PRO A 1 117 ? -19.222 7.051 16.501 1.00 93.56 117 PRO A O 1
ATOM 946 N N . SER A 1 118 ? -19.628 7.747 18.593 1.00 94.88 118 SER A N 1
ATOM 947 C CA . SER A 1 118 ? -18.632 8.828 18.536 1.00 94.88 118 SER A CA 1
ATOM 948 C C . SER A 1 118 ? -17.193 8.315 18.482 1.00 94.88 118 SER A C 1
ATOM 950 O O . SER A 1 118 ? -16.362 8.944 17.835 1.00 94.88 118 SER A O 1
ATOM 952 N N . ILE A 1 119 ? -16.900 7.177 19.121 1.00 92.62 119 ILE A N 1
ATOM 953 C CA . ILE A 1 119 ? -15.564 6.571 19.108 1.00 92.62 119 ILE A CA 1
ATOM 954 C C . ILE A 1 119 ? -15.309 5.970 17.732 1.00 92.62 119 ILE A C 1
ATOM 956 O O . ILE A 1 119 ? -14.303 6.306 17.120 1.00 92.62 119 ILE A O 1
ATOM 960 N N . LYS A 1 120 ? -16.264 5.211 17.180 1.00 92.94 120 LYS A N 1
ATOM 961 C CA . LYS A 1 120 ? -16.163 4.706 15.802 1.00 92.94 120 LYS A CA 1
ATOM 962 C C . LYS A 1 120 ? -15.993 5.830 14.785 1.00 92.94 120 LYS A C 1
ATOM 964 O O . LYS A 1 120 ? -15.177 5.716 13.876 1.00 92.94 120 LYS A O 1
ATOM 969 N N . ALA A 1 121 ? -16.744 6.922 14.932 1.00 94.31 121 ALA A N 1
ATOM 970 C CA . ALA A 1 121 ? -16.614 8.083 14.058 1.00 94.31 121 ALA A CA 1
ATOM 971 C C . ALA A 1 121 ? -15.229 8.741 14.189 1.00 94.31 121 ALA A C 1
ATOM 973 O O . ALA A 1 121 ? -14.603 9.051 13.177 1.00 94.31 121 ALA A O 1
ATOM 974 N N . ALA A 1 122 ? -14.723 8.906 15.415 1.00 93.88 122 ALA A N 1
ATOM 975 C CA . ALA A 1 122 ? -13.395 9.461 15.662 1.00 93.88 122 ALA A CA 1
ATOM 976 C C . ALA A 1 122 ? -12.271 8.553 15.131 1.00 93.88 122 ALA A C 1
ATOM 978 O O . ALA A 1 122 ? -11.316 9.045 14.525 1.00 93.88 122 ALA A O 1
ATOM 979 N N . G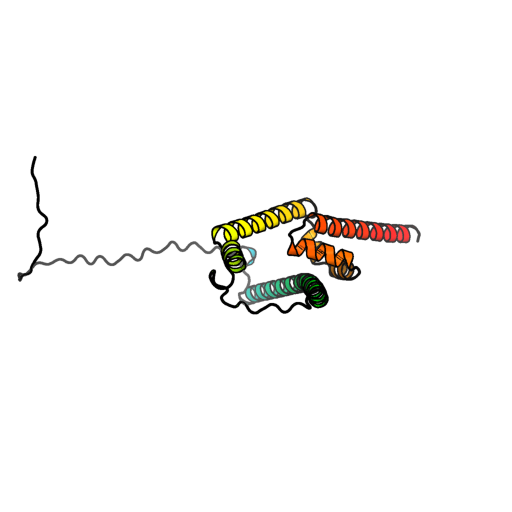LU A 1 123 ? -12.384 7.235 15.306 1.00 91.94 123 GLU A N 1
ATOM 980 C CA . GLU A 1 123 ? -11.455 6.246 14.750 1.00 91.94 123 GLU A CA 1
ATOM 981 C C . GLU A 1 123 ? -11.468 6.277 13.221 1.00 91.94 123 GLU A C 1
ATOM 983 O O . GLU A 1 123 ? -10.407 6.377 12.607 1.00 91.94 123 GLU A O 1
ATOM 988 N N . ALA A 1 124 ? -12.651 6.279 12.599 1.00 92.75 124 ALA A N 1
ATOM 989 C CA . ALA A 1 124 ? -12.793 6.377 11.150 1.00 92.75 124 ALA A CA 1
ATOM 990 C C . ALA A 1 124 ? -12.181 7.677 10.606 1.00 92.75 124 ALA A C 1
ATOM 992 O O . ALA A 1 124 ? -11.431 7.642 9.632 1.00 92.75 124 ALA A O 1
ATOM 993 N N . GLN A 1 125 ? -12.427 8.813 11.263 1.00 95.25 125 GLN A N 1
ATOM 994 C CA . GLN A 1 125 ? -11.828 10.093 10.887 1.00 95.25 125 GLN A CA 1
ATOM 995 C C . GLN A 1 125 ? -10.302 10.075 11.046 1.00 95.25 125 GLN A C 1
ATOM 997 O O . GLN A 1 125 ? -9.582 10.573 10.181 1.00 95.25 125 GLN A O 1
ATOM 1002 N N . THR A 1 126 ? -9.793 9.469 12.120 1.00 93.69 126 THR A N 1
ATOM 1003 C CA . THR A 1 126 ? -8.348 9.316 12.342 1.00 93.69 126 THR A CA 1
ATOM 1004 C C . THR A 1 126 ? -7.714 8.462 11.248 1.00 93.69 126 THR A C 1
ATOM 1006 O O . THR A 1 126 ? -6.662 8.820 10.723 1.00 93.69 126 THR A O 1
ATOM 1009 N N . GLN A 1 127 ? -8.359 7.358 10.868 1.00 91.88 127 GLN A N 1
ATOM 1010 C CA . GLN A 1 127 ? -7.898 6.485 9.788 1.00 91.88 127 GLN A CA 1
ATOM 1011 C C . GLN A 1 127 ? -7.902 7.203 8.435 1.00 91.88 127 GLN A C 1
ATOM 1013 O O . GLN A 1 127 ? -6.901 7.173 7.724 1.00 91.88 127 GLN A O 1
ATOM 1018 N N . GLN A 1 128 ? -8.978 7.922 8.107 1.00 94.06 128 GLN A N 1
ATOM 1019 C CA . GLN A 1 128 ? -9.048 8.725 6.883 1.00 94.06 128 GLN A CA 1
ATOM 1020 C C . GLN A 1 128 ? -7.949 9.791 6.838 1.00 94.06 128 GLN A C 1
ATOM 1022 O O . GLN A 1 128 ? -7.290 9.958 5.813 1.00 94.06 128 GLN A O 1
ATOM 1027 N N . TYR A 1 129 ? -7.712 10.486 7.952 1.00 95.75 129 TYR A N 1
ATOM 1028 C CA . TYR A 1 129 ? -6.655 11.489 8.039 1.00 95.75 129 TYR A CA 1
ATOM 1029 C C . TYR A 1 129 ? -5.262 10.879 7.835 1.00 95.75 129 TYR A C 1
ATOM 1031 O O . TYR A 1 129 ? -4.448 11.436 7.092 1.00 95.75 129 TYR A O 1
ATOM 1039 N N . LYS A 1 130 ? -4.993 9.716 8.447 1.00 93.88 130 LYS A N 1
ATOM 1040 C CA . LYS A 1 130 ? -3.745 8.968 8.240 1.00 93.88 130 LYS A CA 1
ATOM 1041 C C . LYS A 1 130 ? -3.559 8.589 6.776 1.00 93.88 130 LYS A C 1
ATOM 1043 O O . LYS A 1 130 ? -2.516 8.901 6.212 1.00 93.88 130 LYS A O 1
ATOM 1048 N N . GLN A 1 131 ? -4.578 8.000 6.153 1.00 92.56 131 GLN A N 1
ATOM 1049 C CA . GLN A 1 131 ? -4.541 7.610 4.746 1.00 92.56 131 GLN A CA 1
ATOM 1050 C C . GLN A 1 131 ? -4.239 8.803 3.830 1.00 92.56 131 GLN A C 1
ATOM 1052 O O . GLN A 1 131 ? -3.333 8.728 3.004 1.00 92.56 131 GLN A O 1
ATOM 1057 N N . GLN A 1 132 ? -4.962 9.915 3.990 1.00 95.19 132 GLN A N 1
ATOM 1058 C CA . GLN A 1 132 ? -4.766 11.113 3.166 1.00 95.19 132 GLN A CA 1
ATOM 1059 C C . GLN A 1 132 ? -3.370 11.711 3.350 1.00 95.19 132 GLN A C 1
ATOM 1061 O O . GLN A 1 132 ? -2.721 12.087 2.375 1.00 95.19 132 GLN A O 1
ATOM 1066 N N . THR A 1 133 ? -2.889 11.768 4.593 1.00 95.69 133 THR A N 1
ATOM 1067 C CA . THR A 1 133 ? -1.554 12.291 4.904 1.00 95.69 133 THR A CA 1
ATOM 1068 C C . THR A 1 133 ? -0.468 11.406 4.300 1.00 95.69 133 THR A C 1
ATOM 1070 O O . THR A 1 133 ? 0.430 11.915 3.631 1.00 95.69 133 THR A O 1
ATOM 1073 N N . ALA A 1 134 ? -0.571 10.088 4.481 1.00 94.38 134 ALA A N 1
ATOM 1074 C CA . ALA A 1 134 ? 0.368 9.127 3.919 1.00 94.38 134 ALA A CA 1
ATOM 1075 C C . ALA A 1 134 ? 0.398 9.201 2.389 1.00 94.38 134 ALA A C 1
ATOM 1077 O O . ALA A 1 134 ? 1.469 9.291 1.793 1.00 94.38 134 ALA A O 1
ATOM 1078 N N . GLN A 1 135 ? -0.774 9.253 1.750 1.00 93.94 135 GLN A N 1
ATOM 1079 C CA . GLN A 1 135 ? -0.881 9.382 0.301 1.00 93.94 135 GLN A CA 1
ATOM 1080 C C . GLN A 1 135 ? -0.255 10.687 -0.205 1.00 93.94 135 GLN A C 1
ATOM 1082 O O . GLN A 1 135 ? 0.477 10.663 -1.191 1.00 93.94 135 GLN A O 1
ATOM 1087 N N . ALA A 1 136 ? -0.492 11.817 0.469 1.00 96.06 136 ALA A N 1
ATOM 1088 C CA . ALA A 1 136 ? 0.096 13.100 0.090 1.00 96.06 136 ALA A CA 1
ATOM 1089 C C . ALA A 1 136 ? 1.632 13.083 0.184 1.00 96.06 136 ALA A C 1
ATOM 1091 O O . ALA A 1 136 ? 2.309 13.520 -0.749 1.00 96.06 136 ALA A O 1
ATOM 1092 N N . GLN A 1 137 ? 2.182 12.535 1.274 1.00 96.12 137 GLN A N 1
ATOM 1093 C CA . GLN A 1 137 ? 3.631 12.400 1.465 1.00 96.12 137 GLN A CA 1
ATOM 1094 C C . GLN A 1 137 ? 4.254 11.487 0.406 1.00 96.12 137 GLN A C 1
ATOM 1096 O O . GLN A 1 137 ? 5.239 11.858 -0.238 1.00 96.12 137 GLN A O 1
ATOM 1101 N N . LEU A 1 138 ? 3.647 10.322 0.168 1.00 95.19 138 LEU A N 1
ATOM 1102 C CA . LEU A 1 138 ? 4.119 9.390 -0.850 1.00 95.19 138 LEU A CA 1
ATOM 1103 C C . LEU A 1 138 ? 4.052 10.010 -2.241 1.00 95.19 138 LEU A C 1
ATOM 1105 O O . LEU A 1 138 ? 5.006 9.879 -2.996 1.00 95.19 138 LEU A O 1
ATOM 1109 N N . GLN A 1 139 ? 2.984 10.732 -2.585 1.00 94.94 139 GLN A N 1
ATOM 1110 C CA . GLN A 1 139 ? 2.854 11.353 -3.906 1.00 94.94 139 GLN A CA 1
ATOM 1111 C C . GLN A 1 139 ? 3.918 12.431 -4.133 1.00 94.94 139 GLN A C 1
ATOM 1113 O O . GLN A 1 139 ? 4.420 12.582 -5.247 1.00 94.94 139 GLN A O 1
ATOM 1118 N N . GLN A 1 140 ? 4.281 13.165 -3.078 1.00 95.94 140 GLN A N 1
ATOM 1119 C CA . GLN A 1 140 ? 5.325 14.181 -3.134 1.00 95.94 140 GLN A CA 1
ATOM 1120 C C . GLN A 1 140 ? 6.723 13.571 -3.328 1.00 95.94 140 GLN A C 1
ATOM 1122 O O . GLN A 1 140 ? 7.524 14.117 -4.088 1.00 95.94 140 GLN A O 1
ATOM 1127 N N . ARG A 1 141 ? 7.036 12.468 -2.638 1.00 96.12 141 ARG A N 1
ATOM 1128 C CA . ARG A 1 141 ? 8.376 11.847 -2.647 1.00 96.12 141 ARG A CA 1
ATOM 1129 C C . ARG A 1 141 ? 8.565 10.820 -3.765 1.00 96.12 141 ARG A C 1
ATOM 1131 O O . ARG A 1 141 ? 9.656 10.667 -4.317 1.00 96.12 141 ARG A O 1
ATOM 1138 N N . HIS A 1 142 ? 7.481 10.152 -4.129 1.00 96.31 142 HIS A N 1
ATOM 1139 C CA . HIS A 1 142 ? 7.408 9.082 -5.115 1.00 96.31 142 HIS A CA 1
ATOM 1140 C C . HIS A 1 142 ? 6.274 9.355 -6.113 1.00 96.31 142 HIS A C 1
ATOM 1142 O O . HIS A 1 142 ? 5.285 8.620 -6.145 1.00 96.31 142 HIS A O 1
ATOM 1148 N N . PRO A 1 143 ? 6.397 10.386 -6.972 1.00 96.12 143 PRO A N 1
ATOM 1149 C CA . PRO A 1 143 ? 5.408 10.634 -8.026 1.00 96.12 143 PRO A CA 1
ATOM 1150 C C . PRO A 1 143 ? 5.288 9.455 -9.008 1.00 96.12 143 PRO A C 1
ATOM 1152 O O . PRO A 1 143 ? 4.269 9.302 -9.674 1.00 96.12 143 PRO A O 1
ATOM 1155 N N . ASP A 1 144 ? 6.319 8.610 -9.064 1.00 94.69 144 ASP A N 1
ATOM 1156 C CA . ASP A 1 144 ? 6.447 7.399 -9.866 1.00 94.69 144 ASP A CA 1
ATOM 1157 C C . ASP A 1 144 ? 5.916 6.127 -9.176 1.00 94.69 144 ASP A C 1
ATOM 1159 O O . ASP A 1 144 ? 6.004 5.039 -9.746 1.00 94.69 144 ASP A O 1
ATOM 1163 N N . MET A 1 145 ? 5.335 6.222 -7.969 1.00 92.81 145 MET A N 1
ATOM 1164 C CA . MET A 1 145 ? 4.890 5.037 -7.216 1.00 92.81 145 MET A CA 1
ATOM 1165 C C . MET A 1 145 ? 3.918 4.160 -8.015 1.00 92.81 145 MET A C 1
ATOM 1167 O O . MET A 1 145 ? 3.998 2.938 -7.957 1.00 92.81 145 MET A O 1
ATOM 1171 N N . GLN A 1 146 ? 3.016 4.777 -8.787 1.00 90.56 146 GLN A N 1
ATOM 1172 C CA . GLN A 1 146 ? 1.993 4.066 -9.553 1.00 90.56 146 GLN A CA 1
ATOM 1173 C C . GLN A 1 146 ? 2.626 3.196 -10.646 1.00 90.56 146 GLN A C 1
ATOM 1175 O O . GLN A 1 146 ? 2.105 2.127 -10.957 1.00 90.56 146 GLN A O 1
ATOM 1180 N N . GLU A 1 147 ? 3.740 3.649 -11.224 1.00 92.00 147 GLU A N 1
ATOM 1181 C CA . GLU A 1 147 ? 4.508 2.905 -12.223 1.00 92.00 147 GLU A CA 1
ATOM 1182 C C . GLU A 1 147 ? 5.308 1.782 -11.559 1.00 92.00 147 GLU A C 1
ATOM 1184 O O . GLU A 1 147 ? 5.300 0.655 -12.047 1.00 92.00 147 GLU A O 1
ATOM 1189 N N . ILE A 1 148 ? 5.932 2.057 -10.406 1.00 92.94 148 ILE A N 1
ATOM 1190 C CA . ILE A 1 148 ? 6.680 1.049 -9.641 1.00 92.94 148 ILE A CA 1
ATOM 1191 C C . ILE A 1 148 ? 5.761 -0.089 -9.179 1.00 92.94 148 ILE A C 1
ATOM 1193 O O . ILE A 1 148 ? 6.133 -1.254 -9.284 1.00 92.94 148 ILE A O 1
ATOM 1197 N N . LEU A 1 149 ? 4.553 0.225 -8.703 1.00 89.12 149 LEU A N 1
ATOM 1198 C CA . LEU A 1 149 ? 3.577 -0.773 -8.253 1.00 89.12 149 LEU A CA 1
ATOM 1199 C C . LEU A 1 149 ? 3.067 -1.673 -9.391 1.00 89.12 149 LEU A C 1
ATOM 1201 O O . LEU A 1 149 ? 2.644 -2.794 -9.124 1.00 89.12 149 LEU A O 1
ATOM 1205 N N . GLN A 1 150 ? 3.116 -1.200 -10.639 1.00 86.81 150 GLN A N 1
ATOM 1206 C CA . GLN A 1 150 ? 2.782 -1.992 -11.830 1.00 86.81 150 GLN A CA 1
ATOM 1207 C C . GLN A 1 150 ? 3.969 -2.822 -12.342 1.00 86.81 150 GLN A C 1
ATOM 1209 O O . GLN A 1 150 ? 3.792 -3.712 -13.171 1.00 86.81 150 GLN A O 1
ATOM 1214 N N . ASP A 1 151 ? 5.194 -2.563 -11.875 1.00 90.56 151 ASP A N 1
ATOM 1215 C CA . ASP A 1 151 ? 6.351 -3.359 -12.272 1.00 90.56 151 ASP A CA 1
ATOM 1216 C C . ASP A 1 151 ? 6.334 -4.714 -11.550 1.00 90.56 151 ASP A C 1
ATOM 1218 O O . ASP A 1 151 ? 6.655 -4.820 -10.366 1.00 90.56 151 ASP A O 1
ATOM 1222 N N . GLY A 1 152 ? 6.040 -5.792 -12.281 1.00 90.31 152 GLY A N 1
ATOM 1223 C CA . GLY A 1 152 ? 6.103 -7.156 -11.742 1.00 90.31 152 GLY A CA 1
ATOM 1224 C C . GLY A 1 152 ? 7.456 -7.502 -11.099 1.00 90.31 152 GLY A C 1
ATOM 1225 O O . GLY A 1 152 ? 7.509 -8.257 -10.130 1.00 90.31 152 GLY A O 1
ATOM 1226 N N . LYS A 1 153 ? 8.563 -6.887 -11.544 1.00 91.88 153 LYS A N 1
ATOM 1227 C CA . LYS A 1 153 ? 9.881 -7.094 -10.921 1.00 91.88 153 LYS A CA 1
ATOM 1228 C C . LYS A 1 153 ? 9.968 -6.484 -9.527 1.00 91.88 153 LYS A C 1
ATOM 1230 O O . LYS A 1 153 ? 10.740 -6.983 -8.707 1.00 91.88 153 LYS A O 1
ATOM 1235 N N . PHE A 1 154 ? 9.227 -5.408 -9.264 1.00 94.38 154 PHE A N 1
ATOM 1236 C CA . PHE A 1 154 ? 9.113 -4.840 -7.926 1.00 94.38 154 PHE A CA 1
ATOM 1237 C C . PHE A 1 154 ? 8.371 -5.816 -7.011 1.00 94.38 154 PHE A C 1
ATOM 1239 O O . PHE A 1 154 ? 8.858 -6.113 -5.922 1.00 94.38 154 PHE A O 1
ATOM 1246 N N . VAL A 1 155 ? 7.271 -6.407 -7.488 1.00 90.81 155 VAL A N 1
ATOM 1247 C CA . VAL A 1 155 ? 6.515 -7.438 -6.756 1.00 90.81 155 VAL A CA 1
ATOM 1248 C C . VAL A 1 155 ? 7.407 -8.628 -6.392 1.00 90.81 155 VAL A C 1
ATOM 1250 O O . VAL A 1 155 ? 7.486 -9.017 -5.225 1.00 90.81 155 VAL A O 1
ATOM 1253 N N . ASP A 1 156 ? 8.141 -9.167 -7.366 1.00 92.25 156 ASP A N 1
ATOM 1254 C CA . ASP A 1 156 ? 9.078 -10.274 -7.144 1.00 92.25 156 ASP A CA 1
ATOM 1255 C C . ASP A 1 156 ? 10.197 -9.897 -6.168 1.00 92.25 156 ASP A C 1
ATOM 1257 O O . ASP A 1 156 ? 10.617 -10.696 -5.325 1.00 92.25 156 ASP A O 1
ATOM 1261 N N . TRP A 1 157 ? 10.674 -8.654 -6.243 1.00 94.69 157 TRP A N 1
ATOM 1262 C CA . TRP A 1 157 ? 11.662 -8.135 -5.313 1.00 94.69 157 TRP A CA 1
ATOM 1263 C C . TRP A 1 157 ? 11.101 -8.087 -3.888 1.00 94.69 157 TRP A C 1
ATOM 1265 O O . TRP A 1 157 ? 11.755 -8.628 -2.994 1.00 94.69 157 TRP A O 1
ATOM 1275 N N . ILE A 1 158 ? 9.905 -7.536 -3.660 1.00 94.31 158 ILE A N 1
ATOM 1276 C CA . ILE A 1 158 ? 9.251 -7.511 -2.339 1.00 94.31 158 ILE A CA 1
ATOM 1277 C C . ILE A 1 158 ? 9.095 -8.929 -1.774 1.00 94.31 158 ILE A C 1
ATOM 1279 O O . ILE A 1 158 ? 9.551 -9.193 -0.658 1.00 94.31 158 ILE A O 1
ATOM 1283 N N . LYS A 1 159 ? 8.555 -9.863 -2.571 1.00 91.12 159 LYS A N 1
ATOM 1284 C CA . LYS A 1 159 ? 8.397 -11.282 -2.196 1.00 91.12 159 LYS A CA 1
ATOM 1285 C C . LYS A 1 159 ? 9.725 -11.960 -1.857 1.00 91.12 159 LYS A C 1
ATOM 1287 O O . LYS A 1 159 ? 9.781 -12.841 -1.004 1.00 91.12 159 LYS A O 1
ATOM 1292 N N . GLY A 1 160 ? 10.817 -11.533 -2.491 1.00 92.25 160 GLY A N 1
ATOM 1293 C CA . GLY A 1 160 ? 12.161 -12.055 -2.248 1.00 92.25 160 GLY A CA 1
ATOM 1294 C C . GLY A 1 160 ? 12.731 -11.759 -0.854 1.00 92.25 160 GLY A C 1
ATOM 1295 O O . GLY A 1 160 ? 13.835 -12.211 -0.548 1.00 92.25 160 GLY A O 1
ATOM 1296 N N . SER A 1 161 ? 12.045 -10.992 0.004 1.00 93.94 161 SER A N 1
ATOM 1297 C CA . SER A 1 161 ? 12.454 -10.788 1.397 1.00 93.94 161 SER A CA 1
ATOM 1298 C C . SER A 1 161 ? 11.273 -10.639 2.342 1.00 93.94 161 SER A C 1
ATOM 1300 O O . SER A 1 161 ? 10.417 -9.775 2.168 1.00 93.94 161 SER A O 1
ATOM 1302 N N . LYS A 1 162 ? 11.323 -11.399 3.441 1.00 92.62 162 LYS A N 1
ATOM 1303 C CA . LYS A 1 162 ? 10.353 -11.299 4.535 1.00 92.62 162 LYS A CA 1
ATOM 1304 C C . LYS A 1 162 ? 10.263 -9.883 5.115 1.00 92.62 162 LYS A C 1
ATOM 1306 O O . LYS A 1 162 ? 9.165 -9.419 5.382 1.00 92.62 162 LYS A O 1
ATOM 1311 N N . ILE A 1 163 ? 11.393 -9.186 5.259 1.00 94.81 163 ILE A N 1
ATOM 1312 C CA . ILE A 1 163 ? 11.427 -7.814 5.794 1.00 94.81 163 ILE A CA 1
ATOM 1313 C C . ILE A 1 163 ? 10.739 -6.845 4.826 1.00 94.81 163 ILE A C 1
ATOM 1315 O O . ILE A 1 163 ? 9.960 -6.000 5.246 1.00 94.81 163 ILE A O 1
ATOM 1319 N N . ARG A 1 164 ? 10.970 -6.994 3.515 1.00 94.75 164 ARG A N 1
ATOM 1320 C CA . ARG A 1 164 ? 10.318 -6.143 2.509 1.00 94.75 164 ARG A CA 1
ATOM 1321 C C . ARG A 1 164 ? 8.816 -6.399 2.434 1.00 94.75 164 ARG A C 1
ATOM 1323 O O . ARG A 1 164 ? 8.046 -5.454 2.342 1.00 94.75 164 ARG A O 1
ATOM 1330 N N . THR A 1 165 ? 8.403 -7.660 2.549 1.00 93.19 165 THR A N 1
ATOM 1331 C CA . THR A 1 165 ? 6.982 -8.029 2.643 1.00 93.19 165 THR A CA 1
ATOM 1332 C C . THR A 1 165 ? 6.332 -7.444 3.904 1.00 93.19 165 THR A C 1
ATOM 1334 O O . THR A 1 165 ? 5.228 -6.918 3.831 1.00 93.19 165 THR A O 1
ATOM 1337 N N . GLN A 1 166 ? 7.031 -7.465 5.046 1.00 92.62 166 GLN A N 1
ATOM 1338 C CA . GLN A 1 166 ? 6.575 -6.846 6.297 1.00 92.62 166 GLN A CA 1
ATOM 1339 C C . GLN A 1 166 ? 6.394 -5.334 6.177 1.00 92.62 166 GLN A C 1
ATOM 1341 O O . GLN A 1 166 ? 5.335 -4.831 6.538 1.00 92.62 166 GLN A O 1
ATOM 1346 N N . LEU A 1 167 ? 7.395 -4.625 5.651 1.00 95.06 167 LEU A N 1
ATOM 1347 C CA . LEU A 1 167 ? 7.314 -3.178 5.429 1.00 95.06 167 LEU A CA 1
ATOM 1348 C C . LEU A 1 167 ? 6.170 -2.831 4.474 1.00 95.06 167 LEU A C 1
ATOM 1350 O O . LEU A 1 167 ? 5.432 -1.881 4.708 1.00 95.06 167 LEU A O 1
ATOM 1354 N N . PHE A 1 168 ? 5.975 -3.639 3.430 1.00 94.31 168 PHE A N 1
ATOM 1355 C CA . PHE A 1 168 ? 4.897 -3.424 2.473 1.00 94.31 168 PHE A CA 1
ATOM 1356 C C . PHE A 1 168 ? 3.520 -3.644 3.121 1.00 94.31 168 PHE A C 1
ATOM 1358 O O . PHE A 1 168 ? 2.613 -2.839 2.933 1.00 94.31 168 PHE A O 1
ATOM 1365 N N . ALA A 1 169 ? 3.382 -4.673 3.962 1.00 92.25 169 ALA A N 1
ATOM 1366 C CA . ALA A 1 169 ? 2.174 -4.902 4.749 1.00 92.25 169 ALA A CA 1
ATOM 1367 C C . ALA A 1 169 ? 1.905 -3.767 5.753 1.00 92.25 169 ALA A C 1
ATOM 1369 O O . ALA A 1 169 ? 0.759 -3.359 5.924 1.00 92.25 169 ALA A O 1
ATOM 1370 N N . GLN A 1 170 ? 2.940 -3.236 6.410 1.00 91.94 170 GLN A N 1
ATOM 1371 C CA . GLN A 1 170 ? 2.816 -2.087 7.315 1.00 91.94 170 GLN A CA 1
ATOM 1372 C C . GLN A 1 170 ? 2.349 -0.836 6.568 1.00 91.94 170 GLN A C 1
ATOM 1374 O O . GLN A 1 170 ? 1.424 -0.164 7.023 1.00 91.94 170 GLN A O 1
ATOM 1379 N N . ALA A 1 171 ? 2.920 -0.575 5.393 1.00 93.25 171 ALA A N 1
ATOM 1380 C CA . ALA A 1 171 ? 2.501 0.527 4.542 1.00 93.25 171 ALA A CA 1
ATOM 1381 C C . ALA A 1 171 ? 1.027 0.416 4.113 1.00 93.25 171 ALA A C 1
ATOM 1383 O O . ALA A 1 171 ? 0.293 1.396 4.222 1.00 93.25 171 ALA A O 1
ATOM 1384 N N . ASP A 1 172 ? 0.575 -0.766 3.677 1.00 89.62 172 ASP A N 1
ATOM 1385 C CA . ASP A 1 172 ? -0.803 -0.970 3.199 1.00 89.62 172 ASP A CA 1
ATOM 1386 C C . ASP A 1 172 ? -1.833 -0.967 4.344 1.00 89.62 172 ASP A C 1
ATOM 1388 O O . ASP A 1 172 ? -2.884 -0.340 4.240 1.00 89.62 172 ASP A O 1
ATOM 1392 N N . THR A 1 173 ? -1.527 -1.620 5.471 1.00 88.62 173 THR A N 1
ATOM 1393 C CA . THR A 1 173 ? -2.497 -1.803 6.570 1.00 88.62 173 THR A CA 1
ATOM 1394 C C . THR A 1 173 ? -2.527 -0.659 7.576 1.00 88.62 173 THR A C 1
ATOM 1396 O O . THR A 1 173 ? -3.582 -0.356 8.134 1.00 88.62 173 THR A O 1
ATOM 1399 N N . GLN A 1 174 ? -1.381 -0.033 7.845 1.00 90.56 174 GLN A N 1
ATOM 1400 C CA . GLN A 1 174 ? -1.255 1.011 8.868 1.00 90.56 174 GLN A CA 1
ATOM 1401 C C . GLN A 1 174 ? -1.121 2.409 8.265 1.00 90.56 174 GLN A C 1
ATOM 1403 O O . GLN A 1 174 ? -1.044 3.382 9.019 1.00 90.56 174 GLN A O 1
ATOM 1408 N N . TYR A 1 175 ? -1.123 2.515 6.931 1.00 93.50 175 TYR A N 1
ATOM 1409 C CA . TYR A 1 175 ? -0.825 3.746 6.200 1.00 93.50 175 TYR A CA 1
ATOM 1410 C C . TYR A 1 175 ? 0.536 4.333 6.602 1.00 93.50 175 TYR A C 1
ATOM 1412 O O . TYR A 1 175 ? 0.701 5.549 6.705 1.00 93.50 175 TYR A O 1
ATOM 1420 N N . ASP A 1 176 ? 1.509 3.457 6.869 1.00 94.81 176 ASP A N 1
ATOM 1421 C CA . ASP A 1 176 ? 2.870 3.852 7.211 1.00 94.81 176 ASP A CA 1
ATOM 1422 C C . ASP A 1 176 ? 3.616 4.300 5.946 1.00 94.81 176 ASP A C 1
ATOM 1424 O O . ASP A 1 176 ? 4.094 3.492 5.143 1.00 94.81 176 ASP A O 1
ATOM 1428 N N . TYR A 1 177 ? 3.681 5.618 5.749 1.00 95.31 177 TYR A N 1
ATOM 1429 C CA . TYR A 1 177 ? 4.350 6.197 4.589 1.00 95.31 177 TYR A CA 1
ATOM 1430 C C . TYR A 1 177 ? 5.871 6.041 4.650 1.00 95.31 177 TYR A C 1
ATOM 1432 O O . TYR A 1 177 ? 6.493 6.023 3.595 1.00 95.31 177 TYR A O 1
ATOM 1440 N N . GLU A 1 178 ? 6.477 5.928 5.836 1.00 96.31 178 GLU A N 1
ATOM 1441 C CA . GLU A 1 178 ? 7.931 5.792 5.981 1.00 96.31 178 GLU A CA 1
ATOM 1442 C C . GLU A 1 178 ? 8.363 4.402 5.519 1.00 96.31 178 GLU A C 1
ATOM 1444 O O . GLU A 1 178 ? 9.303 4.268 4.737 1.00 96.31 178 GLU A O 1
ATOM 1449 N N . ALA A 1 179 ? 7.603 3.370 5.897 1.00 96.25 179 ALA A N 1
ATOM 1450 C CA . ALA A 1 179 ? 7.816 2.015 5.399 1.00 96.25 179 ALA A CA 1
ATOM 1451 C C . ALA A 1 179 ? 7.720 1.939 3.862 1.00 96.25 179 ALA A C 1
ATOM 1453 O O . ALA A 1 179 ? 8.539 1.279 3.216 1.00 96.25 179 ALA A O 1
ATOM 1454 N N . ALA A 1 180 ? 6.751 2.635 3.259 1.00 95.62 180 ALA A N 1
ATOM 1455 C CA . ALA A 1 180 ? 6.634 2.723 1.803 1.00 95.62 180 ALA A CA 1
ATOM 1456 C C . ALA A 1 180 ? 7.762 3.550 1.154 1.00 95.62 180 ALA A C 1
ATOM 1458 O O . ALA A 1 180 ? 8.294 3.126 0.125 1.00 95.62 180 ALA A O 1
ATOM 1459 N N . ASP A 1 181 ? 8.147 4.688 1.743 1.00 97.06 181 ASP A N 1
ATOM 1460 C CA . ASP A 1 181 ? 9.240 5.555 1.269 1.00 97.06 181 ASP A CA 1
ATOM 1461 C C . ASP A 1 181 ? 10.551 4.772 1.161 1.00 97.06 181 ASP A C 1
ATOM 1463 O O . ASP A 1 181 ? 11.221 4.800 0.126 1.00 97.06 181 ASP A O 1
ATOM 1467 N N . GLU A 1 182 ? 10.872 3.995 2.197 1.00 96.81 182 GLU A N 1
ATOM 1468 C CA . GLU A 1 182 ? 12.052 3.134 2.233 1.00 96.81 182 GLU A CA 1
ATOM 1469 C C . GLU A 1 182 ? 12.018 2.088 1.112 1.00 96.81 182 GLU A C 1
ATOM 1471 O O . GLU A 1 182 ? 12.986 1.933 0.364 1.00 96.81 182 GLU A O 1
ATOM 1476 N N . LEU A 1 183 ? 10.891 1.393 0.922 1.00 96.81 183 LEU A N 1
ATOM 1477 C CA . LEU A 1 183 ? 10.768 0.384 -0.134 1.00 96.81 183 LEU A CA 1
ATOM 1478 C C . LEU A 1 183 ? 10.963 0.975 -1.531 1.00 96.81 183 LEU A C 1
ATOM 1480 O O . LEU A 1 183 ? 11.700 0.408 -2.345 1.00 96.81 183 LEU A O 1
ATOM 1484 N N . PHE A 1 184 ? 10.321 2.106 -1.819 1.00 96.69 184 PHE A N 1
ATOM 1485 C CA . PHE A 1 184 ? 10.438 2.747 -3.121 1.00 96.69 184 PHE A CA 1
ATOM 1486 C C . PHE A 1 184 ? 11.822 3.366 -3.341 1.00 96.69 184 PHE A C 1
ATOM 1488 O O . PHE A 1 184 ? 12.352 3.290 -4.452 1.00 96.69 184 PHE A O 1
ATOM 1495 N N . SER A 1 185 ? 12.428 3.957 -2.312 1.00 96.88 185 SER A N 1
ATOM 1496 C CA . SER A 1 185 ? 13.775 4.533 -2.389 1.00 96.88 185 SER A CA 1
ATOM 1497 C C . SER A 1 185 ? 14.820 3.452 -2.657 1.00 96.88 185 SER A C 1
ATOM 1499 O O . SER A 1 185 ? 15.553 3.540 -3.644 1.00 96.88 185 SER A O 1
ATOM 1501 N N . LEU A 1 186 ? 14.803 2.362 -1.886 1.00 96.69 186 LEU A N 1
ATOM 1502 C CA . LEU A 1 186 ? 15.710 1.226 -2.073 1.00 96.69 186 LEU A CA 1
ATOM 1503 C C . LEU A 1 186 ? 15.537 0.557 -3.442 1.00 96.69 186 LEU A C 1
ATOM 1505 O O . LEU A 1 186 ? 16.513 0.129 -4.068 1.00 96.69 186 LEU A O 1
ATOM 1509 N N . TRP A 1 187 ? 14.300 0.466 -3.936 1.00 96.56 187 TRP A N 1
ATOM 1510 C CA . TRP A 1 187 ? 14.044 -0.041 -5.280 1.00 96.56 187 TRP A CA 1
ATOM 1511 C C . TRP A 1 187 ? 14.703 0.835 -6.348 1.00 96.56 187 TRP A C 1
ATOM 1513 O O . TRP A 1 187 ? 15.401 0.318 -7.226 1.00 96.56 187 TRP A O 1
ATOM 1523 N N . LYS A 1 188 ? 14.530 2.157 -6.253 1.00 96.19 188 LYS A N 1
ATOM 1524 C CA . LYS A 1 188 ? 15.125 3.120 -7.186 1.00 96.19 188 LYS A CA 1
ATOM 1525 C C . LYS A 1 188 ? 16.648 3.086 -7.155 1.00 96.19 188 LYS A C 1
ATOM 1527 O O . LYS A 1 188 ? 17.270 3.017 -8.216 1.00 96.19 188 LYS A O 1
ATOM 1532 N N . GLU A 1 189 ? 17.249 3.054 -5.970 1.00 95.88 189 GLU A N 1
ATOM 1533 C CA . GLU A 1 189 ? 18.701 2.921 -5.806 1.00 95.88 189 GLU A CA 1
ATOM 1534 C C . GLU A 1 189 ? 19.229 1.651 -6.478 1.00 95.88 189 GLU A C 1
ATOM 1536 O O . GLU A 1 189 ? 20.210 1.688 -7.226 1.00 95.88 189 GLU A O 1
ATOM 1541 N N . ARG A 1 190 ? 18.535 0.521 -6.296 1.00 94.38 190 ARG A N 1
ATOM 1542 C CA . ARG A 1 190 ? 18.886 -0.738 -6.960 1.00 94.38 190 ARG A CA 1
ATOM 1543 C C . ARG A 1 190 ? 18.821 -0.619 -8.483 1.00 94.38 190 ARG A C 1
ATOM 1545 O O . ARG A 1 190 ? 19.727 -1.104 -9.161 1.00 94.38 190 ARG A O 1
ATOM 1552 N N . GLN A 1 191 ? 17.771 -0.008 -9.030 1.00 93.56 191 GLN A N 1
ATOM 1553 C CA . GLN A 1 191 ? 17.637 0.184 -10.480 1.00 93.56 191 GLN A CA 1
ATOM 1554 C C . GLN A 1 191 ? 18.758 1.069 -11.035 1.00 93.56 191 GLN A C 1
ATOM 1556 O O . GLN A 1 191 ? 19.346 0.744 -12.068 1.00 93.56 191 GLN A O 1
ATOM 1561 N N . GLN A 1 192 ? 19.112 2.140 -10.322 1.00 93.62 192 GLN A N 1
ATOM 1562 C CA . GLN A 1 192 ? 20.230 3.006 -10.693 1.00 93.62 192 GLN A CA 1
ATOM 1563 C C . GLN A 1 192 ? 21.563 2.251 -10.681 1.00 93.62 192 GLN A C 1
ATOM 1565 O O . GLN A 1 192 ? 22.312 2.335 -11.655 1.00 93.62 192 GLN A O 1
ATOM 1570 N N . ALA A 1 193 ? 21.837 1.466 -9.637 1.00 93.31 193 ALA A N 1
ATOM 1571 C CA . ALA A 1 193 ? 23.059 0.671 -9.539 1.00 93.31 193 ALA A CA 1
ATOM 1572 C C . ALA A 1 193 ? 23.179 -0.346 -10.688 1.00 93.31 193 ALA A C 1
ATOM 1574 O O . ALA A 1 193 ? 24.226 -0.438 -11.327 1.00 93.31 193 ALA A O 1
ATOM 1575 N N . VAL A 1 194 ? 22.096 -1.062 -11.010 1.00 91.38 194 VAL A N 1
ATOM 1576 C CA . VAL A 1 194 ? 22.062 -2.006 -12.144 1.00 91.38 194 VAL A CA 1
ATOM 1577 C C . VAL A 1 194 ? 22.234 -1.280 -13.484 1.00 91.38 194 VAL A C 1
ATOM 1579 O O . VAL A 1 194 ? 22.922 -1.768 -14.377 1.00 91.38 194 VAL A O 1
ATOM 1582 N N . GLY A 1 195 ? 21.645 -0.093 -13.644 1.00 90.12 195 GLY A N 1
ATOM 1583 C CA . GLY A 1 195 ? 21.837 0.723 -14.843 1.00 90.12 195 GLY A CA 1
ATOM 1584 C C . GLY A 1 195 ? 23.292 1.163 -15.027 1.00 90.12 195 GLY A C 1
ATOM 1585 O O . GLY A 1 195 ? 23.828 1.091 -16.136 1.00 90.12 195 GLY A O 1
ATOM 1586 N N . GLN A 1 196 ? 23.952 1.570 -13.939 1.00 91.19 196 GLN A N 1
ATOM 1587 C CA . GLN A 1 196 ? 25.358 1.974 -13.951 1.00 91.19 196 GLN A CA 1
ATOM 1588 C C . GLN A 1 196 ? 26.293 0.816 -14.311 1.00 91.19 196 GLN A C 1
ATOM 1590 O O . GLN A 1 196 ? 27.189 1.008 -15.134 1.00 91.19 196 GLN A O 1
ATOM 1595 N N . THR A 1 197 ? 26.077 -0.386 -13.766 1.00 89.94 197 THR A N 1
ATOM 1596 C CA . THR A 1 197 ? 26.918 -1.551 -14.093 1.00 89.94 197 THR A CA 1
ATOM 1597 C C . THR A 1 197 ? 26.790 -1.941 -15.564 1.00 89.94 197 THR A C 1
ATOM 1599 O O . THR A 1 197 ? 27.801 -2.117 -16.241 1.00 89.94 197 THR A O 1
ATOM 1602 N N . VAL A 1 198 ? 25.571 -1.967 -16.109 1.00 89.56 198 VAL A N 1
ATOM 1603 C CA . VAL A 1 198 ? 25.341 -2.251 -17.537 1.00 89.56 198 VAL A CA 1
ATOM 1604 C C . VAL A 1 198 ? 25.992 -1.194 -18.436 1.00 89.56 198 VAL A C 1
ATOM 1606 O O . VAL A 1 198 ? 26.533 -1.527 -19.492 1.00 89.56 198 VAL A O 1
ATOM 1609 N N . ALA A 1 199 ? 25.955 0.083 -18.046 1.00 88.88 199 ALA A N 1
ATOM 1610 C CA . ALA A 1 199 ? 26.611 1.152 -18.797 1.00 88.88 199 ALA A CA 1
ATOM 1611 C C . ALA A 1 199 ? 28.143 0.996 -18.799 1.00 88.88 199 ALA A C 1
ATOM 1613 O O . ALA A 1 199 ? 28.771 1.143 -19.848 1.00 88.88 199 ALA A O 1
ATOM 1614 N N . GLN A 1 200 ? 28.736 0.644 -17.655 1.00 90.31 200 GLN A N 1
ATOM 1615 C CA . GLN A 1 200 ? 30.176 0.404 -17.528 1.00 90.31 200 GLN A CA 1
ATOM 1616 C C . GLN A 1 200 ? 30.638 -0.822 -18.329 1.00 90.31 200 GLN A C 1
ATOM 1618 O O . GLN A 1 200 ? 31.661 -0.754 -19.011 1.00 90.31 200 GLN A O 1
ATOM 1623 N N . GLU A 1 201 ? 29.877 -1.919 -18.322 1.00 88.31 201 GLU A N 1
ATOM 1624 C CA . GLU A 1 201 ? 30.172 -3.110 -19.135 1.00 88.31 201 GLU A CA 1
ATOM 1625 C C . GLU A 1 201 ? 30.105 -2.826 -20.640 1.00 88.31 201 GLU A C 1
ATOM 1627 O O . GLU A 1 201 ? 30.906 -3.347 -21.414 1.00 88.31 201 GLU A O 1
ATOM 1632 N N . LYS A 1 202 ? 29.166 -1.979 -21.077 1.00 86.88 202 LYS A N 1
ATOM 1633 C CA . LYS A 1 202 ? 29.076 -1.558 -22.482 1.00 86.88 202 LYS A CA 1
ATOM 1634 C C . LYS A 1 202 ? 30.215 -0.629 -22.889 1.00 86.88 202 LYS A C 1
ATOM 1636 O O . LYS A 1 202 ? 30.663 -0.717 -24.021 1.00 86.88 202 LYS A O 1
ATOM 1641 N N . ALA A 1 203 ? 30.667 0.246 -21.992 1.00 84.19 203 ALA A N 1
ATOM 1642 C CA . ALA A 1 203 ? 31.775 1.166 -22.254 1.00 84.19 203 ALA A CA 1
ATOM 1643 C C . ALA A 1 203 ? 33.154 0.481 -22.244 1.00 84.19 203 ALA A C 1
ATOM 1645 O O . ALA A 1 203 ? 34.121 1.049 -22.742 1.00 84.19 203 ALA A O 1
ATOM 1646 N N . SER A 1 204 ? 33.252 -0.713 -21.653 1.00 79.50 204 SER A N 1
ATOM 1647 C CA . SER A 1 204 ? 34.485 -1.507 -21.565 1.00 79.50 204 SER A CA 1
ATOM 1648 C C . SER A 1 204 ? 34.611 -2.590 -22.646 1.00 79.50 204 SER A C 1
ATOM 1650 O O . SER A 1 204 ? 35.633 -3.276 -22.687 1.00 79.50 204 SER A O 1
ATOM 1652 N N . ARG A 1 205 ? 33.607 -2.734 -23.521 1.00 63.62 205 ARG A N 1
ATOM 1653 C CA . ARG A 1 205 ? 33.653 -3.560 -24.739 1.00 63.62 205 ARG A CA 1
ATOM 1654 C C . ARG A 1 205 ? 33.993 -2.719 -25.959 1.00 63.62 205 ARG A C 1
ATOM 1656 O O . ARG A 1 205 ? 34.699 -3.267 -26.832 1.00 63.62 205 ARG A O 1
#

Solvent-accessible surface area (backbone atoms only — not comparable to full-atom values): 12430 Å² total; per-residue (Å²): 132,90,78,92,84,89,78,81,81,89,77,89,80,90,78,90,83,84,89,78,93,80,86,78,84,76,70,82,75,76,76,75,69,79,77,72,77,78,73,67,55,78,92,57,57,93,57,52,70,69,55,51,53,49,52,49,52,51,48,53,52,50,50,52,50,56,52,52,54,50,47,50,58,52,49,56,34,52,52,51,50,49,56,51,45,65,75,68,57,88,67,82,80,74,72,87,63,88,60,40,56,88,81,37,47,68,62,22,50,51,50,49,54,70,65,30,68,68,51,48,51,50,50,51,51,50,51,52,51,42,44,55,50,23,51,52,53,41,48,71,79,39,74,57,46,73,59,50,62,65,34,65,67,49,53,53,52,31,71,72,31,72,66,48,41,49,32,48,36,41,22,72,75,69,38,33,42,64,43,41,49,52,54,54,49,54,50,50,52,50,51,50,52,54,52,51,53,56,52,52,56,61,74,73,107

Nearest PDB structures (foldseek):
  5lpn-assembly1_B  TM=2.349E-01  e=2.976E+00  Homo sapiens

Mean predicted aligned error: 16.84 Å

pLDDT: mean 76.49, std 21.37, range [27.03, 97.06]

Secondary structure (DSSP, 8-state):
-----------------------------------------TTTTT--HHHHHHHHHHHHHHHHHHHHHHHHHHHHHHHHHHHHHHHH--S---------TTT-HHHHHHHHHHH-HHHHHHHHHHHHHHHHHHHHHHHHH-TTHHHHHH-HHHHHHHHT-HHHHHHHHHHHHH--HHHHHHHHHHHHHHHHHHHHHHHHHHHT-

Sequence (205 aa):
MATLIDERLVEEELDNNEEVVEQVTEEPELQETPQEQEEIPDKYKGKSTAEIVRMHQEAEKLLGRQSSEVGELRKVVDDYIQTQLDTTTQAPQEAEEDIDFFSDPDKAVERAIKNHPSIKAAEAQTQQYKQQTAQAQLQQRHPDMQEILQDGKFVDWIKGSKIRTQLFAQADTQYDYEAADELFSLWKERQQAVGQTVAQEKASR

Foldseek 3Di:
DDDDDDDDDDDDDDDDDDDDDDDDPPDPPPPPDPPPPPPDPPVCPPDDPVVVVVVVVVVVVVVVVLVVLLVVLVVLLVVLVVVVCVVVDPDDPPPPDVPDCVNPVVVNVVVCQVPPPVNVVVVVVVQVVLLVVLVVVCCVLCVPVSVLSNPVVLVVVCVVDPLSSVLSSCCVPVVPSVSVSVSVVVVVVVVVVVVVVVVVVVVVD

Radius of gyration: 33.95 Å; Cα contacts (8 Å, |Δi|>4): 74; chains: 1; bounding box: 111×63×71 Å